Protein AF-A0A6N9P560-F1 (afdb_monomer_lite)

Radius of gyration: 24.71 Å; chains: 1; bounding box: 76×55×65 Å

pLDDT: mean 80.34, std 14.86, range [32.91, 97.75]

Structure (mmCIF, N/CA/C/O backbone):
data_AF-A0A6N9P560-F1
#
_entry.id   AF-A0A6N9P560-F1
#
loop_
_atom_site.group_PDB
_atom_site.id
_atom_site.type_symbol
_atom_site.label_atom_id
_atom_site.label_alt_id
_atom_site.label_comp_id
_atom_site.label_asym_id
_atom_site.label_entity_id
_atom_site.label_seq_id
_atom_site.pdbx_PDB_ins_code
_atom_site.Cartn_x
_atom_site.Cartn_y
_atom_site.Cartn_z
_atom_site.occupancy
_atom_site.B_iso_or_equiv
_atom_site.auth_seq_id
_atom_site.auth_comp_id
_atom_site.auth_asym_id
_atom_site.auth_atom_id
_atom_site.pdbx_PDB_model_num
ATOM 1 N N . MET A 1 1 ? -3.907 22.232 -26.472 1.00 32.91 1 MET A N 1
ATOM 2 C CA . MET A 1 1 ? -4.805 22.602 -25.357 1.00 32.91 1 MET A CA 1
ATOM 3 C C . MET A 1 1 ? -4.143 22.161 -24.064 1.00 32.91 1 MET A C 1
ATOM 5 O O . MET A 1 1 ? -3.981 20.968 -23.854 1.00 32.91 1 MET A O 1
ATOM 9 N N . SER A 1 2 ? -3.649 23.118 -23.277 1.00 35.44 2 SER A N 1
ATOM 10 C CA . SER A 1 2 ? -2.967 22.861 -22.006 1.00 35.44 2 SER A CA 1
ATOM 11 C C . SER A 1 2 ? -3.996 22.364 -20.992 1.00 35.44 2 SER A C 1
ATOM 13 O O . SER A 1 2 ? -4.797 23.151 -20.493 1.00 35.44 2 SER A O 1
ATOM 15 N N . SER A 1 3 ? -4.030 21.055 -20.729 1.00 38.38 3 SER A N 1
ATOM 16 C CA . SER A 1 3 ? -4.706 20.543 -19.542 1.00 38.38 3 SER A CA 1
ATOM 17 C C . SER A 1 3 ? -3.896 21.030 -18.348 1.00 38.38 3 SER A C 1
ATOM 19 O O . SER A 1 3 ? -2.828 20.493 -18.048 1.00 38.38 3 SER A O 1
ATOM 21 N N . THR A 1 4 ? -4.361 22.093 -17.703 1.00 42.31 4 THR A N 1
ATOM 22 C CA . THR A 1 4 ? -3.821 22.582 -16.440 1.00 42.31 4 THR A CA 1
ATOM 23 C C . THR A 1 4 ? -3.794 21.406 -15.468 1.00 42.31 4 THR A C 1
ATOM 25 O O . THR A 1 4 ? -4.832 20.987 -14.959 1.00 42.31 4 THR A O 1
ATOM 28 N N . ASN A 1 5 ? -2.606 20.831 -15.253 1.00 52.75 5 ASN A N 1
ATOM 29 C CA . ASN A 1 5 ? -2.358 19.797 -14.257 1.00 52.75 5 ASN A CA 1
ATOM 30 C C . ASN A 1 5 ? -2.676 20.404 -12.887 1.00 52.75 5 ASN A C 1
ATOM 32 O O . ASN A 1 5 ? -1.816 21.019 -12.257 1.00 52.75 5 ASN A O 1
ATOM 36 N N . LYS A 1 6 ? -3.939 20.301 -12.460 1.00 56.44 6 LYS A N 1
ATOM 37 C CA . LYS A 1 6 ? -4.409 20.775 -11.161 1.00 56.44 6 LYS A CA 1
ATOM 38 C C . LYS A 1 6 ? -3.745 19.897 -10.105 1.00 56.44 6 LYS A C 1
ATOM 40 O O . LYS A 1 6 ? -4.199 18.792 -9.827 1.00 56.44 6 LYS A O 1
ATOM 45 N N . ARG A 1 7 ? -2.597 20.364 -9.616 1.00 59.41 7 ARG A N 1
ATOM 46 C CA . ARG A 1 7 ? -1.838 19.716 -8.547 1.00 59.41 7 ARG A CA 1
ATOM 47 C C . ARG A 1 7 ? -2.630 19.787 -7.253 1.00 59.41 7 ARG A C 1
ATOM 49 O O . ARG A 1 7 ? -3.389 20.740 -7.042 1.00 59.41 7 ARG A O 1
ATOM 56 N N . ASN A 1 8 ? -2.439 18.784 -6.408 1.00 61.75 8 ASN A N 1
ATOM 57 C CA . ASN A 1 8 ? -3.050 18.780 -5.097 1.00 61.75 8 ASN A CA 1
ATOM 58 C C . ASN A 1 8 ? -2.507 19.965 -4.270 1.00 61.75 8 ASN A C 1
ATOM 60 O O . ASN A 1 8 ? -1.307 20.243 -4.300 1.00 61.75 8 ASN A O 1
ATOM 64 N N . LYS A 1 9 ? -3.395 20.704 -3.596 1.00 60.22 9 LYS A N 1
ATOM 65 C CA . LYS A 1 9 ? -3.039 21.907 -2.819 1.00 60.22 9 LYS A CA 1
ATOM 66 C C . LYS A 1 9 ? -3.087 21.673 -1.311 1.00 60.22 9 LYS A C 1
ATOM 68 O O . LYS A 1 9 ? -2.388 22.370 -0.588 1.00 60.22 9 LYS A O 1
ATOM 73 N N . VAL A 1 10 ? -3.902 20.725 -0.847 1.00 63.41 10 VAL A N 1
ATOM 74 C CA . VAL A 1 10 ? -4.122 20.428 0.576 1.00 63.41 10 VAL A CA 1
ATOM 75 C C . VAL A 1 10 ? -4.433 18.942 0.759 1.00 63.41 10 VAL A C 1
ATOM 77 O O . VAL A 1 10 ? -4.951 18.298 -0.147 1.00 63.41 10 VAL A O 1
ATOM 80 N N . LYS A 1 11 ? -4.142 18.394 1.939 1.00 66.88 11 LYS A N 1
ATOM 81 C CA . LYS A 1 11 ? -4.576 17.048 2.336 1.00 66.88 11 LYS A CA 1
ATOM 82 C C . LYS A 1 11 ? -5.636 17.189 3.416 1.00 66.88 11 LYS A C 1
ATOM 84 O O . LYS A 1 11 ? -5.398 17.875 4.403 1.00 66.88 11 LYS A O 1
ATOM 89 N N . PHE A 1 12 ? -6.781 16.555 3.222 1.00 75.25 12 PHE A N 1
ATOM 90 C CA . PHE A 1 12 ? -7.825 16.438 4.233 1.00 75.25 12 PHE A CA 1
ATOM 91 C C . PHE A 1 12 ? -8.599 15.146 3.993 1.00 75.25 12 PHE A C 1
ATOM 93 O O . PHE A 1 12 ? -8.624 14.661 2.861 1.00 75.25 12 PHE A O 1
ATOM 100 N N . ASN A 1 13 ? -9.225 14.646 5.059 1.00 80.19 13 ASN A N 1
ATOM 101 C CA . ASN A 1 13 ? -10.059 13.447 5.095 1.00 80.19 13 ASN A CA 1
ATOM 102 C C . ASN A 1 13 ? -9.338 12.160 4.650 1.00 80.19 13 ASN A C 1
ATOM 104 O O . ASN A 1 13 ? -9.100 11.940 3.465 1.00 80.19 13 ASN A O 1
ATOM 108 N N . ILE A 1 14 ? -8.982 11.303 5.609 1.00 89.56 14 ILE A N 1
ATOM 109 C CA . ILE A 1 14 ? -8.502 9.952 5.305 1.00 89.56 14 ILE A CA 1
ATOM 110 C C . ILE A 1 14 ? -9.686 9.076 4.885 1.00 89.56 14 ILE A C 1
ATOM 112 O O . ILE A 1 14 ? -10.739 9.096 5.514 1.00 89.56 14 ILE A O 1
ATOM 116 N N . CYS A 1 15 ? -9.521 8.300 3.818 1.00 89.75 15 CYS A N 1
ATOM 117 C CA . CYS A 1 15 ? -10.562 7.413 3.308 1.00 89.75 15 CYS A CA 1
ATOM 118 C C . CYS A 1 15 ? -9.967 6.147 2.676 1.00 89.75 15 CYS A C 1
ATOM 120 O O . CYS A 1 15 ? -8.754 6.038 2.483 1.00 89.75 15 CYS A O 1
ATOM 122 N N . ASN A 1 16 ? -10.839 5.187 2.344 1.00 90.88 16 ASN A N 1
ATOM 123 C CA . ASN A 1 16 ? -10.483 3.918 1.696 1.00 90.88 16 ASN A CA 1
ATOM 124 C C . ASN A 1 16 ? -9.321 3.187 2.383 1.00 90.88 16 ASN A C 1
ATOM 126 O O . ASN A 1 16 ? -8.404 2.688 1.728 1.00 90.88 16 ASN A O 1
ATOM 130 N N . VAL A 1 17 ? -9.360 3.122 3.714 1.00 95.69 17 VAL A N 1
ATOM 131 C CA . VAL A 1 17 ? -8.348 2.396 4.477 1.00 95.69 17 VAL A CA 1
ATOM 132 C C . VAL A 1 17 ? -8.558 0.894 4.307 1.00 95.69 17 VAL A C 1
ATOM 134 O O . VAL A 1 17 ? -9.673 0.391 4.439 1.00 95.69 17 VAL A O 1
ATOM 137 N N . HIS A 1 18 ? -7.483 0.186 3.980 1.00 97.25 18 HIS A N 1
ATOM 138 C CA . HIS A 1 18 ? -7.446 -1.265 3.833 1.00 97.25 18 HIS A CA 1
ATOM 139 C C . HIS A 1 18 ? -6.194 -1.817 4.514 1.00 97.25 18 HIS A C 1
ATOM 141 O O . HIS A 1 18 ? -5.177 -1.128 4.614 1.00 97.25 18 HIS A O 1
ATOM 147 N N . TYR A 1 19 ? -6.250 -3.074 4.933 1.00 97.75 19 TYR A N 1
ATOM 148 C CA . TYR A 1 19 ? -5.084 -3.825 5.382 1.00 97.75 19 TYR A CA 1
ATOM 149 C C . TYR A 1 19 ? -4.898 -5.066 4.512 1.00 97.75 19 TYR A C 1
ATOM 151 O O . TYR A 1 19 ? -5.867 -5.639 4.027 1.00 97.75 19 TYR A O 1
ATOM 159 N N . ALA A 1 20 ? -3.659 -5.491 4.307 1.00 97.62 20 ALA A N 1
ATOM 160 C CA . ALA A 1 20 ? -3.342 -6.733 3.612 1.00 97.62 20 ALA A CA 1
ATOM 161 C C . ALA A 1 20 ? -2.383 -7.556 4.481 1.00 97.62 20 ALA A C 1
ATOM 163 O O . ALA A 1 20 ? -1.243 -7.119 4.659 1.00 97.62 20 ALA A O 1
ATOM 164 N N . PRO A 1 21 ? -2.809 -8.704 5.044 1.00 97.31 21 PRO A N 1
ATOM 165 C CA . PRO A 1 21 ? -1.934 -9.577 5.822 1.00 97.31 21 PRO A CA 1
ATOM 166 C C . PRO A 1 21 ? -0.635 -9.896 5.077 1.00 97.31 21 PRO A C 1
ATOM 168 O O . PRO A 1 21 ? -0.655 -10.200 3.884 1.00 97.31 21 PRO A O 1
ATOM 171 N N . LEU A 1 22 ? 0.487 -9.801 5.784 1.00 95.69 22 LEU A N 1
ATOM 172 C CA . LEU A 1 22 ? 1.826 -10.050 5.266 1.00 95.69 22 LEU A CA 1
ATOM 173 C C . LEU A 1 22 ? 2.338 -11.385 5.804 1.00 95.69 22 LEU A C 1
ATOM 175 O O . LEU A 1 22 ? 2.372 -11.612 7.012 1.00 95.69 22 LEU A O 1
ATOM 179 N N . SER A 1 23 ? 2.805 -12.238 4.902 1.00 92.31 23 SER A N 1
ATOM 180 C CA . SER A 1 23 ? 3.545 -13.457 5.222 1.00 92.31 23 SER A CA 1
ATOM 181 C C . SER A 1 23 ? 4.952 -13.376 4.642 1.00 92.31 23 SER A C 1
ATOM 183 O O . SER A 1 23 ? 5.159 -12.816 3.564 1.00 92.31 23 SER A O 1
ATOM 185 N N . GLN A 1 24 ? 5.921 -13.929 5.362 1.00 88.50 24 GLN A N 1
ATOM 186 C CA . GLN A 1 24 ? 7.302 -14.049 4.911 1.00 88.50 24 GLN A CA 1
ATOM 187 C C . GLN A 1 24 ? 7.675 -15.529 4.928 1.00 88.50 24 GLN A C 1
ATOM 189 O O . GLN A 1 24 ? 7.440 -16.199 5.933 1.00 88.50 24 GLN A O 1
ATOM 194 N N . ASP A 1 25 ? 8.203 -16.042 3.820 1.00 85.75 25 ASP A N 1
ATOM 195 C CA . ASP A 1 25 ? 8.707 -17.414 3.767 1.00 85.75 25 ASP A CA 1
ATOM 196 C C . ASP A 1 25 ? 10.127 -17.529 4.350 1.00 85.75 25 ASP A C 1
ATOM 198 O O . ASP A 1 25 ? 10.759 -16.538 4.730 1.00 85.75 25 ASP A O 1
ATOM 202 N N . ASN A 1 26 ? 10.631 -18.763 4.430 1.00 83.38 26 ASN A N 1
ATOM 203 C CA . ASN A 1 26 ? 11.961 -19.054 4.974 1.00 83.38 26 ASN A CA 1
ATOM 204 C C . ASN A 1 26 ? 13.103 -18.469 4.124 1.00 83.38 26 ASN A C 1
ATOM 206 O O . ASN A 1 26 ? 14.200 -18.276 4.644 1.00 83.38 26 ASN A O 1
ATOM 210 N N . ASP A 1 27 ? 12.842 -18.162 2.851 1.00 79.19 27 ASP A N 1
ATOM 211 C CA . ASP A 1 27 ? 13.801 -17.559 1.920 1.00 79.19 27 ASP A CA 1
ATOM 212 C C . ASP A 1 27 ? 13.758 -16.019 1.963 1.00 79.19 27 ASP A C 1
ATOM 214 O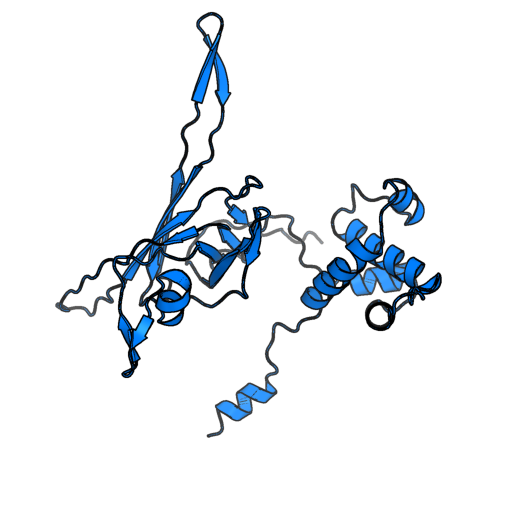 O . ASP A 1 27 ? 14.495 -15.331 1.253 1.00 79.19 27 ASP A O 1
ATOM 218 N N . GLY A 1 28 ? 12.909 -15.451 2.824 1.00 78.38 28 GLY A N 1
ATOM 219 C CA . GLY A 1 28 ? 12.793 -14.018 3.045 1.00 78.38 28 GLY A CA 1
ATOM 220 C C . GLY A 1 28 ? 11.920 -13.287 2.025 1.00 78.38 28 GLY A C 1
ATOM 221 O O . GLY A 1 28 ? 11.905 -12.051 2.036 1.00 78.38 28 GLY A O 1
ATOM 222 N N . LYS A 1 29 ? 11.173 -14.003 1.178 1.00 85.12 29 LYS A N 1
ATOM 223 C CA . LYS A 1 29 ? 10.220 -13.429 0.224 1.00 85.12 29 LYS A CA 1
ATOM 224 C C . LYS A 1 29 ? 8.923 -13.053 0.937 1.00 85.12 29 LYS A C 1
ATOM 226 O O . LYS A 1 29 ? 8.332 -13.836 1.678 1.00 85.12 29 LYS A O 1
ATOM 231 N N . TYR A 1 30 ? 8.458 -11.838 0.668 1.00 88.44 30 TYR A N 1
ATOM 232 C CA . TYR A 1 30 ? 7.202 -11.318 1.194 1.00 88.44 30 TYR A CA 1
ATOM 233 C C . TYR A 1 30 ? 6.037 -11.617 0.251 1.00 88.44 30 TYR A C 1
ATOM 235 O O . TYR A 1 30 ? 6.138 -11.397 -0.956 1.00 88.44 30 TYR A O 1
ATOM 243 N N . THR A 1 31 ? 4.919 -12.069 0.816 1.00 90.88 31 THR A N 1
ATOM 244 C CA . THR A 1 31 ? 3.642 -12.244 0.117 1.00 90.88 31 THR A CA 1
ATOM 245 C C . THR A 1 31 ? 2.550 -11.521 0.895 1.00 90.88 31 THR A C 1
ATOM 247 O O . THR A 1 31 ? 2.438 -11.691 2.109 1.00 90.88 31 THR A O 1
ATOM 250 N N . TRP A 1 32 ? 1.745 -10.718 0.200 1.00 92.94 32 TRP A N 1
ATOM 251 C CA . TRP A 1 32 ? 0.583 -10.049 0.782 1.00 92.94 32 TRP A CA 1
ATOM 252 C C . TRP A 1 32 ? -0.695 -10.735 0.321 1.00 92.94 32 TRP A C 1
ATOM 254 O O . TRP A 1 32 ? -0.849 -11.044 -0.860 1.00 92.94 32 TRP A O 1
ATOM 264 N N . ALA A 1 33 ? -1.618 -10.948 1.252 1.00 93.38 33 ALA A N 1
ATOM 265 C CA . ALA A 1 33 ? -2.964 -11.390 0.923 1.00 93.38 33 ALA A CA 1
ATOM 266 C C . ALA A 1 33 ? -3.771 -10.262 0.253 1.00 93.38 33 ALA A C 1
ATOM 268 O O . ALA A 1 33 ? -3.353 -9.102 0.204 1.00 93.38 33 ALA A O 1
ATOM 269 N N . THR A 1 34 ? -4.951 -10.598 -0.269 1.00 92.31 34 THR A N 1
ATOM 270 C CA . THR A 1 34 ? -5.865 -9.611 -0.854 1.00 92.31 34 THR A CA 1
ATOM 271 C C . THR A 1 34 ? -6.214 -8.525 0.175 1.00 92.31 34 THR A C 1
ATOM 273 O O . THR A 1 34 ? -6.582 -8.871 1.298 1.00 92.31 34 THR A O 1
ATOM 276 N N . PRO A 1 35 ? -6.133 -7.227 -0.181 1.00 95.12 35 PRO A N 1
ATOM 277 C CA . PRO A 1 35 ? -6.515 -6.151 0.725 1.00 95.12 35 PRO A CA 1
ATOM 278 C C . PRO A 1 35 ? -7.961 -6.280 1.220 1.00 95.12 35 PRO A C 1
ATOM 280 O O . PRO A 1 35 ? -8.893 -6.424 0.429 1.00 95.12 35 PRO A O 1
ATOM 283 N N . VAL A 1 36 ? -8.140 -6.170 2.533 1.00 96.88 36 VAL A N 1
ATOM 284 C CA . VAL A 1 36 ? -9.422 -6.196 3.239 1.00 96.88 36 VAL A CA 1
ATOM 285 C C . VAL A 1 36 ? -9.737 -4.789 3.738 1.00 96.88 36 VAL A C 1
ATOM 287 O O . VAL A 1 36 ? -8.866 -4.081 4.244 1.00 96.88 36 VAL A O 1
ATOM 290 N N . ALA A 1 37 ? -10.985 -4.353 3.572 1.00 95.44 37 ALA A N 1
ATOM 291 C CA . ALA A 1 37 ? -11.413 -3.021 3.988 1.00 95.44 37 ALA A CA 1
ATOM 292 C C . ALA A 1 37 ? -11.364 -2.860 5.516 1.00 95.44 37 ALA A C 1
ATOM 294 O O . ALA A 1 37 ? -11.844 -3.717 6.257 1.00 95.44 37 ALA A O 1
ATOM 295 N N . LEU A 1 38 ? -10.845 -1.718 5.972 1.00 94.75 38 LEU A N 1
ATOM 296 C CA . LEU A 1 38 ? -10.849 -1.283 7.367 1.00 94.75 38 LEU A CA 1
ATOM 297 C C . LEU A 1 38 ? -11.734 -0.025 7.489 1.00 94.75 38 LEU A C 1
ATOM 299 O O . LEU A 1 38 ? -11.231 1.101 7.434 1.00 94.75 38 LEU A O 1
ATOM 303 N N . PRO A 1 39 ? -13.070 -0.186 7.553 1.00 93.44 39 PRO A N 1
ATOM 304 C CA . PRO A 1 39 ? -13.997 0.939 7.544 1.00 93.44 39 PRO A CA 1
ATOM 305 C C . PRO A 1 39 ? -13.917 1.777 8.825 1.00 93.44 39 PRO A C 1
ATOM 307 O O . PRO A 1 39 ? -13.525 1.302 9.885 1.00 93.44 39 PRO A O 1
ATOM 310 N N . GLY A 1 40 ? -14.369 3.029 8.727 1.00 90.88 40 GLY A N 1
ATOM 311 C CA . GLY A 1 40 ? -14.522 3.907 9.886 1.00 90.88 40 GLY A CA 1
ATOM 312 C C . GLY A 1 40 ? -13.253 4.637 10.318 1.00 90.88 40 GLY A C 1
ATOM 313 O O . GLY A 1 40 ? -13.209 5.094 11.452 1.00 90.88 40 GLY A O 1
ATOM 314 N N . ALA A 1 41 ? -12.241 4.761 9.456 1.00 92.38 41 ALA A N 1
ATOM 315 C CA . ALA A 1 41 ? -11.061 5.576 9.740 1.00 92.38 41 ALA A CA 1
ATOM 316 C C . ALA A 1 41 ? -11.439 7.039 10.033 1.00 92.38 41 ALA A C 1
ATOM 318 O O . ALA A 1 41 ? -12.167 7.666 9.263 1.00 92.38 41 ALA A O 1
ATOM 319 N N . VAL A 1 42 ? -10.928 7.560 11.146 1.00 91.31 42 VAL A N 1
ATOM 320 C CA . VAL A 1 42 ? -11.177 8.920 11.640 1.00 91.31 42 VAL A CA 1
ATOM 321 C C . VAL A 1 42 ? -9.937 9.781 11.451 1.00 91.31 42 VAL A C 1
ATOM 323 O O . VAL A 1 42 ? -10.015 10.882 10.903 1.00 91.31 42 VAL A O 1
ATOM 326 N N . SER A 1 43 ? -8.776 9.264 11.849 1.00 91.31 43 SER A N 1
ATOM 327 C CA . SER A 1 43 ? -7.503 9.960 11.712 1.00 91.31 43 SER A CA 1
ATOM 328 C C . SER A 1 43 ? -6.344 8.969 11.564 1.00 91.31 43 SER A C 1
ATOM 330 O O . SER A 1 43 ? -6.465 7.783 11.871 1.00 91.31 43 SER A O 1
ATOM 332 N N . LEU A 1 44 ? -5.225 9.455 11.027 1.00 93.31 44 LEU A N 1
ATOM 333 C CA . LEU A 1 44 ? -3.966 8.720 10.941 1.00 93.31 44 LEU A CA 1
ATOM 334 C C . LEU A 1 44 ? -2.822 9.696 11.208 1.00 93.31 44 LEU A C 1
ATOM 336 O O . LEU A 1 44 ? -2.618 10.631 10.426 1.00 93.31 44 LEU A O 1
ATOM 340 N N . SER A 1 45 ? -2.070 9.447 12.275 1.00 93.06 45 SER A N 1
ATOM 341 C CA . SER A 1 45 ? -0.826 10.146 12.592 1.00 93.06 45 SER A CA 1
ATOM 342 C C . SER A 1 45 ? 0.347 9.189 12.422 1.00 93.06 45 SER A C 1
ATOM 344 O O . SER A 1 45 ? 0.257 8.033 12.819 1.00 93.06 45 SER A O 1
ATOM 346 N N . LEU A 1 46 ? 1.427 9.643 11.787 1.00 92.88 46 LEU A N 1
ATOM 347 C CA . LEU A 1 46 ? 2.618 8.834 11.527 1.00 92.88 46 LEU A CA 1
ATOM 348 C C . LEU A 1 46 ? 3.865 9.698 11.682 1.00 92.88 46 LEU A C 1
ATOM 350 O O . LEU A 1 46 ? 4.125 10.570 10.847 1.00 92.88 46 LEU A O 1
ATOM 354 N N . ASP A 1 47 ? 4.658 9.386 12.693 1.00 93.25 47 ASP A N 1
ATOM 355 C CA . ASP A 1 47 ? 5.903 10.057 13.026 1.00 93.25 47 ASP A CA 1
ATOM 356 C C . ASP A 1 47 ? 7.091 9.263 12.464 1.00 93.25 47 ASP A C 1
ATOM 358 O O . ASP A 1 47 ? 7.222 8.065 12.746 1.00 93.25 47 ASP A O 1
ATOM 362 N N . PRO A 1 48 ? 7.948 9.882 11.629 1.00 90.19 48 PRO A N 1
ATOM 363 C CA . PRO A 1 48 ? 9.111 9.208 11.066 1.00 90.19 48 PRO A CA 1
ATOM 364 C C . PRO A 1 48 ? 10.064 8.766 12.175 1.00 90.19 48 PRO A C 1
ATOM 366 O O . PRO A 1 48 ? 10.263 9.475 13.156 1.00 90.19 48 PRO A O 1
ATOM 369 N N . GLN A 1 49 ? 10.661 7.596 11.990 1.00 90.50 49 GLN A N 1
ATOM 370 C CA . GLN A 1 49 ? 11.623 7.011 12.911 1.00 90.50 49 GLN A CA 1
ATOM 371 C C . GLN A 1 49 ? 12.978 6.856 12.231 1.00 90.50 49 GLN A C 1
ATOM 373 O O . GLN A 1 49 ? 13.063 6.463 11.064 1.00 90.50 49 GLN A O 1
ATOM 378 N N . GLY A 1 50 ? 14.031 7.086 13.009 1.00 81.38 50 GLY A N 1
ATOM 379 C CA . GLY A 1 50 ? 15.416 6.994 12.571 1.00 81.38 50 GLY A CA 1
ATOM 380 C C . GLY A 1 50 ? 16.077 8.366 12.543 1.00 81.38 50 GLY A C 1
ATOM 381 O O . GLY A 1 50 ? 15.611 9.289 11.879 1.00 81.38 50 GLY A O 1
ATOM 382 N N . GLU A 1 51 ? 17.160 8.481 13.301 1.00 78.38 51 GLU A N 1
ATOM 383 C CA . GLU A 1 51 ? 17.968 9.691 13.386 1.00 78.38 51 GLU A CA 1
ATOM 384 C C . GLU A 1 51 ? 19.192 9.548 12.474 1.00 78.38 51 GLU A C 1
ATOM 386 O O . GLU A 1 51 ? 19.756 8.450 12.385 1.00 78.38 51 GLU A O 1
ATOM 391 N N . PRO A 1 52 ? 19.620 10.615 11.779 1.00 79.00 52 PRO A N 1
ATOM 392 C CA . PRO A 1 52 ? 20.857 10.583 11.018 1.00 79.00 52 PRO A CA 1
ATOM 393 C C . PRO A 1 52 ? 22.061 10.380 11.947 1.00 79.00 52 PRO A C 1
ATOM 395 O O . PRO A 1 52 ? 22.196 11.064 12.960 1.00 79.00 52 PRO A O 1
ATOM 398 N N . GLU A 1 53 ? 22.955 9.461 11.589 1.00 82.56 53 GLU A N 1
ATOM 399 C CA . GLU A 1 53 ? 24.212 9.248 12.310 1.00 82.56 53 GLU A CA 1
ATOM 400 C C . GLU A 1 53 ? 25.360 9.966 11.600 1.00 82.56 53 GLU A C 1
ATOM 402 O O . GLU A 1 53 ? 25.618 9.752 10.414 1.00 82.56 53 GLU A O 1
ATOM 407 N N . SER A 1 54 ? 26.075 10.811 12.333 1.00 88.38 54 SER A N 1
ATOM 408 C CA . SER A 1 54 ? 27.212 11.566 11.809 1.00 88.38 54 SER A CA 1
ATOM 409 C C . SER A 1 54 ? 28.513 10.783 11.967 1.00 88.38 54 SER A C 1
ATOM 411 O O . SER A 1 54 ? 28.903 10.401 13.071 1.00 88.38 54 SER A O 1
ATOM 413 N N . PHE A 1 55 ? 29.229 10.590 10.864 1.00 85.19 55 PHE A N 1
ATOM 414 C CA . PHE A 1 55 ? 30.598 10.096 10.853 1.00 85.19 55 PHE A CA 1
ATOM 415 C C . PHE A 1 55 ? 31.568 11.279 10.843 1.00 85.19 55 PHE A C 1
ATOM 417 O O . PHE A 1 55 ? 31.527 12.126 9.948 1.00 85.19 55 PHE A O 1
ATOM 424 N N . TYR A 1 56 ? 32.455 11.324 11.835 1.00 89.94 56 TYR A N 1
ATOM 425 C CA . TYR A 1 56 ? 33.435 12.393 11.997 1.00 89.94 56 TYR A CA 1
ATOM 426 C C . TYR A 1 56 ? 34.820 11.934 11.535 1.00 89.94 56 TYR A C 1
ATOM 428 O O . TYR A 1 56 ? 35.303 10.883 11.957 1.00 89.94 56 TYR A O 1
ATOM 436 N N . ALA A 1 57 ? 35.475 12.752 10.714 1.00 82.31 57 ALA A N 1
ATOM 437 C CA . ALA A 1 57 ? 36.866 12.576 10.305 1.00 82.31 57 ALA A CA 1
ATOM 438 C C . ALA A 1 57 ? 37.573 13.936 10.323 1.00 82.31 57 ALA A C 1
ATOM 440 O O . ALA A 1 57 ? 36.949 14.967 10.085 1.00 82.31 57 ALA A O 1
ATOM 441 N N . ASP A 1 58 ? 38.860 13.949 10.673 1.00 88.38 58 ASP A N 1
ATOM 442 C CA . ASP A 1 58 ? 39.680 15.168 10.788 1.00 88.38 58 ASP A CA 1
ATOM 443 C C . ASP A 1 58 ? 39.064 16.282 11.664 1.00 88.38 58 ASP A C 1
ATOM 445 O O . ASP A 1 58 ? 39.292 17.471 11.455 1.00 88.38 58 ASP A O 1
ATOM 449 N N . GLY A 1 59 ? 38.276 15.900 12.678 1.00 85.44 59 GLY A N 1
ATOM 450 C CA . GLY A 1 59 ? 37.642 16.836 13.613 1.00 85.44 59 GLY A CA 1
ATOM 451 C C . GLY A 1 59 ? 36.409 17.567 13.068 1.00 85.44 59 GLY A C 1
ATOM 452 O O . GLY A 1 59 ? 35.904 18.459 13.749 1.00 85.44 59 GLY A O 1
ATOM 453 N N . ILE A 1 60 ? 35.906 17.190 11.887 1.00 75.62 60 ILE A N 1
ATOM 454 C CA . ILE A 1 60 ? 34.662 17.712 11.303 1.00 75.62 60 ILE A CA 1
ATOM 455 C C . ILE A 1 60 ? 33.665 16.585 11.015 1.00 75.62 60 ILE A C 1
ATOM 457 O O . ILE A 1 60 ? 34.042 15.421 10.869 1.00 75.62 60 ILE A O 1
ATOM 461 N N . GLU A 1 61 ? 32.379 16.928 10.934 1.00 84.62 61 GLU A N 1
ATOM 462 C CA . GLU A 1 61 ? 31.357 16.023 10.404 1.00 84.62 61 GLU A CA 1
ATOM 463 C C . GLU A 1 61 ? 31.652 15.775 8.920 1.00 84.62 61 GLU A C 1
ATOM 465 O O . GLU A 1 61 ? 31.561 16.679 8.090 1.00 84.62 61 GLU A O 1
ATOM 470 N N . TYR A 1 62 ? 32.078 14.555 8.602 1.00 81.19 62 TYR A N 1
ATOM 471 C CA . TYR A 1 62 ? 32.560 14.184 7.275 1.00 81.19 62 TYR A CA 1
ATOM 472 C C . TYR A 1 62 ? 31.448 13.578 6.414 1.00 81.19 62 TYR A C 1
ATOM 474 O O . TYR A 1 62 ? 31.418 13.779 5.200 1.00 81.19 62 TYR A O 1
ATOM 482 N N . TYR A 1 63 ? 30.522 12.837 7.029 1.00 74.44 63 TYR A N 1
ATOM 483 C CA . TYR A 1 63 ? 29.416 12.189 6.329 1.00 74.44 63 TYR A CA 1
ATOM 484 C C . TYR A 1 63 ? 28.216 11.971 7.254 1.00 74.44 63 TYR A C 1
ATOM 486 O O . TYR A 1 63 ? 28.395 11.642 8.422 1.00 74.44 63 TYR A O 1
ATOM 494 N N . VAL A 1 64 ? 26.9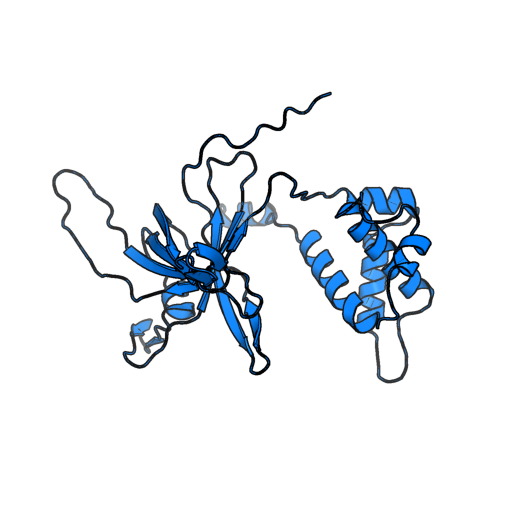99 12.103 6.723 1.00 75.50 64 VAL A N 1
ATOM 495 C CA . VAL A 1 64 ? 25.753 11.832 7.455 1.00 75.50 64 VAL A CA 1
ATOM 496 C C . VAL A 1 64 ? 25.105 10.574 6.890 1.00 75.50 64 VAL A C 1
ATOM 498 O O . VAL A 1 64 ? 24.702 10.528 5.726 1.00 75.50 64 VAL A O 1
ATOM 501 N N . ILE A 1 65 ? 24.992 9.552 7.730 1.00 77.00 65 ILE A N 1
ATOM 502 C CA . ILE A 1 65 ? 24.296 8.307 7.436 1.00 77.00 65 ILE A CA 1
ATOM 503 C C . ILE A 1 65 ? 22.820 8.524 7.759 1.00 77.00 65 ILE A C 1
ATOM 505 O O . ILE A 1 65 ? 22.410 8.527 8.916 1.00 77.00 65 ILE A O 1
ATOM 509 N N . ASN A 1 66 ? 22.002 8.706 6.724 1.00 74.06 66 ASN A N 1
ATOM 510 C CA . ASN A 1 66 ? 20.554 8.756 6.899 1.00 74.06 66 ASN A CA 1
ATOM 511 C C . ASN A 1 66 ? 20.025 7.362 7.247 1.00 74.06 66 ASN A C 1
ATOM 513 O O . ASN A 1 66 ? 20.092 6.444 6.428 1.00 74.06 66 ASN A O 1
ATOM 517 N N . ASN A 1 67 ? 19.462 7.223 8.443 1.00 78.31 67 ASN A N 1
ATOM 518 C CA . ASN A 1 67 ? 18.861 5.986 8.911 1.00 78.31 67 ASN A CA 1
ATOM 519 C C . ASN A 1 67 ? 17.332 6.113 8.876 1.00 78.31 67 ASN A C 1
ATOM 521 O O . ASN A 1 67 ? 16.760 6.875 9.645 1.00 78.31 67 ASN A O 1
ATOM 525 N N . ASN A 1 68 ? 16.659 5.391 7.978 1.00 82.12 68 ASN A N 1
ATOM 526 C CA . ASN A 1 68 ? 15.196 5.374 7.906 1.00 82.12 68 ASN A CA 1
ATOM 527 C C . ASN A 1 68 ? 14.661 4.098 8.564 1.00 82.12 68 ASN A C 1
ATOM 529 O O . ASN A 1 68 ? 14.639 3.034 7.946 1.00 82.12 68 ASN A O 1
ATOM 533 N N . GLN A 1 69 ? 14.206 4.221 9.809 1.00 87.75 69 GLN A N 1
ATOM 534 C CA . GLN A 1 69 ? 13.622 3.131 10.598 1.00 87.75 69 GLN A CA 1
ATOM 535 C C . GLN A 1 69 ? 12.094 3.048 10.459 1.00 87.75 69 GLN A C 1
ATOM 537 O O . GLN A 1 69 ? 11.443 2.233 11.113 1.00 87.75 69 GLN A O 1
ATOM 542 N N . GLY A 1 70 ? 11.518 3.838 9.554 1.00 91.88 70 GLY A N 1
ATOM 543 C CA . GLY A 1 70 ? 10.117 3.785 9.178 1.00 91.88 70 GLY A CA 1
ATOM 544 C C . GLY A 1 70 ? 9.253 4.792 9.924 1.00 91.88 70 GLY A C 1
ATOM 545 O O . GLY A 1 70 ? 9.595 5.970 9.960 1.00 91.88 70 GLY A O 1
ATOM 546 N N . TYR A 1 71 ? 8.098 4.361 10.432 1.00 95.25 71 TYR A N 1
ATOM 547 C CA . TYR A 1 71 ? 7.126 5.243 11.087 1.00 95.25 71 TYR A CA 1
ATOM 548 C C . TYR A 1 71 ? 6.487 4.567 12.296 1.00 95.25 71 TYR A C 1
ATOM 550 O O . TYR A 1 71 ? 6.171 3.378 12.225 1.00 95.25 71 TYR A O 1
ATOM 558 N N . ASP A 1 72 ? 6.226 5.345 13.340 1.00 95.38 72 ASP A N 1
ATOM 559 C CA . ASP A 1 72 ? 5.375 4.971 14.472 1.00 95.38 72 ASP A CA 1
ATOM 560 C C . ASP A 1 72 ? 4.218 5.959 14.541 1.00 95.38 72 ASP A C 1
ATOM 562 O O . ASP A 1 72 ? 4.388 7.136 14.239 1.00 95.38 72 ASP A O 1
ATOM 566 N N . GLY A 1 73 ? 3.034 5.501 14.909 1.00 94.12 73 GLY A N 1
ATOM 567 C CA . GLY A 1 73 ? 1.918 6.407 15.114 1.00 94.12 73 GLY A CA 1
ATOM 568 C C . GLY A 1 73 ? 0.619 5.672 15.351 1.00 94.12 73 GLY A C 1
ATOM 569 O O . GLY A 1 73 ? 0.620 4.477 15.637 1.00 94.12 73 GLY A O 1
ATOM 570 N N . ASP A 1 74 ? -0.483 6.393 15.209 1.00 94.62 74 ASP A N 1
ATOM 571 C CA . ASP A 1 74 ? -1.801 5.937 15.616 1.00 94.62 74 ASP A CA 1
ATOM 572 C C . ASP A 1 74 ? -2.802 6.074 14.471 1.00 94.62 74 ASP A C 1
ATOM 574 O O . ASP A 1 74 ? -2.890 7.104 13.793 1.00 94.62 74 ASP A O 1
ATOM 578 N N . LEU A 1 75 ? -3.560 5.002 14.262 1.00 94.19 75 LEU A N 1
ATOM 579 C CA . LEU A 1 75 ? -4.723 4.959 13.395 1.00 94.19 75 LEU A CA 1
ATOM 580 C C . LEU A 1 75 ? -5.974 4.912 14.270 1.00 94.19 75 LEU A C 1
ATOM 582 O O . LEU A 1 75 ? -6.200 3.941 14.991 1.00 94.19 75 LEU A O 1
ATOM 586 N N . GLU A 1 76 ? -6.802 5.945 14.176 1.00 93.06 76 GLU A N 1
ATOM 587 C CA . GLU A 1 76 ? -8.085 5.994 14.870 1.00 93.06 76 GLU A CA 1
ATOM 588 C C . GLU A 1 76 ? -9.189 5.484 13.951 1.00 93.06 76 GLU A C 1
ATOM 590 O O . GLU A 1 76 ? -9.347 5.950 12.816 1.00 93.06 76 GLU A O 1
ATOM 595 N N . VAL A 1 77 ? -9.981 4.542 14.455 1.00 92.38 77 VAL A N 1
ATOM 596 C CA . VAL A 1 77 ? -11.143 3.986 13.760 1.00 92.38 77 VAL A CA 1
ATOM 597 C C . VAL A 1 77 ? -12.369 4.041 14.662 1.00 92.38 77 VAL A C 1
ATOM 599 O O . VAL A 1 77 ? -12.269 3.929 15.878 1.00 92.38 77 VAL A O 1
ATOM 602 N N . ALA A 1 78 ? -13.556 4.191 14.084 1.00 91.25 78 ALA A N 1
ATOM 603 C CA . ALA A 1 78 ? -14.805 4.168 14.843 1.00 91.25 78 ALA A CA 1
ATOM 604 C C . ALA A 1 78 ? -15.008 2.831 15.577 1.00 91.25 78 ALA A C 1
ATOM 606 O O . ALA A 1 78 ? -15.523 2.807 16.689 1.00 91.25 78 ALA A O 1
ATOM 607 N N . MET A 1 79 ? -14.619 1.727 14.937 1.00 90.19 79 MET A N 1
ATOM 608 C CA . MET A 1 79 ? -14.638 0.384 15.506 1.00 90.19 79 MET A CA 1
ATOM 609 C C . MET A 1 79 ? -13.701 -0.512 14.695 1.00 90.19 79 MET A C 1
ATOM 611 O O . MET A 1 79 ? -13.773 -0.528 13.465 1.00 90.19 79 MET A O 1
ATOM 615 N N . ILE A 1 80 ? -12.838 -1.262 15.369 1.00 91.94 80 ILE A N 1
ATOM 616 C CA . ILE A 1 80 ? -11.928 -2.237 14.775 1.00 91.94 80 ILE A CA 1
ATOM 617 C C . ILE A 1 80 ? -12.756 -3.456 14.353 1.00 91.94 80 ILE A C 1
ATOM 619 O O . ILE A 1 80 ? -13.349 -4.121 15.210 1.00 91.94 80 ILE A O 1
ATOM 623 N N . PRO A 1 81 ? -12.795 -3.791 13.051 1.00 93.44 81 PRO A N 1
ATOM 624 C CA . PRO A 1 81 ? -13.534 -4.945 12.568 1.00 93.44 81 PRO A CA 1
ATOM 625 C C . PRO A 1 81 ? -13.011 -6.256 13.153 1.00 93.44 81 PRO A C 1
ATOM 627 O O . PRO A 1 81 ? -11.806 -6.459 13.303 1.00 93.44 81 PRO A O 1
ATOM 630 N N . GLU A 1 82 ? -13.925 -7.198 13.368 1.00 92.88 82 GLU A N 1
ATOM 631 C CA . GLU A 1 82 ? -13.614 -8.570 13.782 1.00 92.88 82 GLU A CA 1
ATOM 632 C C . GLU A 1 82 ? -12.627 -9.270 12.832 1.00 92.88 82 GLU A C 1
ATOM 634 O O . GLU A 1 82 ? -11.791 -10.050 13.282 1.00 92.88 82 GLU A O 1
ATOM 639 N N . SER A 1 83 ? -12.664 -8.954 11.531 1.00 94.19 83 SER A N 1
ATOM 640 C CA . SER A 1 83 ? -11.690 -9.481 10.569 1.00 94.19 83 SER A CA 1
ATOM 641 C C . SER A 1 83 ? -10.265 -9.036 10.904 1.00 94.19 83 SER A C 1
ATOM 643 O O . SER A 1 83 ? -9.364 -9.860 10.928 1.00 94.19 83 SER A O 1
ATOM 645 N N . PHE A 1 84 ? -10.058 -7.766 11.267 1.00 94.75 84 PHE A N 1
ATOM 646 C CA . PHE A 1 84 ? -8.737 -7.271 11.660 1.00 94.75 84 PHE A CA 1
ATOM 647 C C . PHE A 1 84 ? -8.269 -7.906 12.975 1.00 94.75 84 PHE A C 1
ATOM 649 O O . PHE A 1 84 ? -7.102 -8.278 13.111 1.00 94.75 84 PHE A O 1
ATOM 656 N N . ARG A 1 85 ? -9.189 -8.080 13.933 1.00 93.25 85 ARG A N 1
ATOM 657 C CA . ARG A 1 85 ? -8.912 -8.754 15.209 1.00 93.25 85 ARG A CA 1
ATOM 658 C C . ARG A 1 85 ? -8.429 -10.192 15.012 1.00 93.25 85 ARG A C 1
ATOM 660 O O . ARG A 1 85 ? -7.471 -10.612 15.652 1.00 93.25 85 ARG A O 1
ATOM 667 N N . ARG A 1 86 ? -9.032 -10.926 14.077 1.00 92.38 86 ARG A N 1
ATOM 668 C CA . ARG A 1 86 ? -8.610 -12.294 13.741 1.00 92.38 86 ARG A CA 1
ATOM 669 C C . ARG A 1 86 ? -7.335 -12.334 12.908 1.00 92.38 86 ARG A C 1
ATOM 671 O O . ARG A 1 86 ? -6.400 -13.033 13.274 1.00 92.38 86 ARG A O 1
ATOM 678 N N . ASP A 1 87 ? -7.292 -11.580 11.814 1.00 93.44 87 ASP A N 1
ATOM 679 C CA . ASP A 1 87 ? -6.218 -11.677 10.823 1.00 93.44 87 ASP A CA 1
ATOM 680 C C . ASP A 1 87 ? -4.894 -11.107 11.348 1.00 93.44 87 ASP A C 1
ATOM 682 O O . ASP A 1 87 ? -3.823 -11.616 11.022 1.00 93.44 87 ASP A O 1
ATOM 686 N N . ILE A 1 88 ? -4.967 -10.019 12.125 1.00 94.94 88 ILE A N 1
ATOM 687 C CA . ILE A 1 88 ? -3.801 -9.240 12.556 1.00 94.94 88 ILE A CA 1
ATOM 688 C C . ILE A 1 88 ? -3.585 -9.338 14.061 1.00 94.94 88 ILE A C 1
ATOM 690 O O . ILE A 1 88 ? -2.461 -9.580 14.490 1.00 94.94 88 ILE A O 1
ATOM 694 N N . LEU A 1 89 ? -4.623 -9.174 14.886 1.00 92.62 89 LEU A N 1
ATOM 695 C CA . LEU A 1 89 ? -4.450 -9.296 16.343 1.00 92.62 89 LEU A CA 1
ATOM 696 C C . LEU A 1 89 ? -4.400 -10.757 16.822 1.00 92.62 89 LEU A C 1
ATOM 698 O O . LEU A 1 89 ? -4.071 -10.994 17.983 1.00 92.62 89 LEU A O 1
ATOM 702 N N . MET A 1 90 ? -4.651 -11.722 15.926 1.00 91.56 90 MET A N 1
ATOM 703 C CA . MET A 1 90 ? -4.630 -13.165 16.195 1.00 91.56 90 MET A CA 1
ATOM 704 C C . MET A 1 90 ? -5.587 -13.585 17.324 1.00 91.56 90 MET A C 1
ATOM 706 O O . MET A 1 90 ? -5.345 -14.554 18.046 1.00 91.56 90 MET A O 1
ATOM 710 N N . GLU A 1 91 ? -6.698 -12.858 17.480 1.00 91.75 91 GLU A N 1
ATOM 711 C CA . GLU A 1 91 ? -7.770 -13.232 18.401 1.00 91.75 91 GLU A CA 1
ATOM 712 C C . GLU A 1 91 ? -8.495 -14.484 17.877 1.00 91.75 91 GLU A C 1
ATOM 714 O O . GLU A 1 91 ? -8.896 -14.561 16.712 1.00 91.75 91 GLU A O 1
ATOM 719 N N . THR A 1 92 ? -8.691 -15.478 18.745 1.00 88.38 92 THR A N 1
ATOM 720 C CA . THR A 1 92 ? -9.346 -16.748 18.377 1.00 88.38 92 THR A CA 1
ATOM 721 C C . THR A 1 92 ? -10.795 -16.761 18.833 1.00 88.38 92 THR A C 1
ATOM 723 O O . THR A 1 92 ? -11.102 -16.302 19.925 1.00 88.38 92 THR A O 1
ATOM 726 N N . ALA A 1 93 ? -11.701 -17.280 18.007 1.00 89.38 93 ALA A N 1
ATOM 727 C CA . ALA A 1 93 ? -13.098 -17.437 18.395 1.00 89.38 93 ALA A CA 1
ATOM 728 C C . ALA A 1 93 ? -13.296 -18.756 19.157 1.00 89.38 93 ALA A C 1
ATOM 730 O O . ALA A 1 93 ? -12.878 -19.813 18.679 1.00 89.38 93 ALA A O 1
ATOM 731 N N . ASP A 1 94 ? -13.947 -18.706 20.317 1.00 87.56 94 ASP A N 1
ATOM 732 C CA . ASP A 1 94 ? -14.386 -19.908 21.027 1.00 87.56 94 ASP A CA 1
ATOM 733 C C . ASP A 1 94 ? -15.626 -20.551 20.367 1.00 87.56 94 ASP A C 1
ATOM 735 O O . ASP A 1 94 ? -16.144 -20.082 19.350 1.00 87.56 94 ASP A O 1
ATOM 739 N N . ALA A 1 95 ? -16.141 -21.633 20.960 1.00 87.94 95 ALA A N 1
ATOM 740 C CA . ALA A 1 95 ? -17.330 -22.330 20.458 1.00 87.94 95 ALA A CA 1
ATOM 741 C C . ALA A 1 95 ? -18.600 -21.450 20.400 1.00 87.94 95 ALA A C 1
ATOM 743 O O . ALA A 1 95 ? -19.548 -21.795 19.696 1.00 87.94 95 ALA A O 1
ATOM 744 N N . ASN A 1 96 ? -18.620 -20.321 21.113 1.00 88.75 96 ASN A N 1
ATOM 745 C CA . ASN A 1 96 ? -19.722 -19.364 21.159 1.00 88.75 96 ASN A CA 1
ATOM 746 C C . ASN A 1 96 ? -19.443 -18.102 20.324 1.00 88.75 96 ASN A C 1
ATOM 748 O O . ASN A 1 96 ? -20.204 -17.141 20.409 1.00 88.75 96 ASN A O 1
ATOM 752 N N . SER A 1 97 ? -18.386 -18.100 19.502 1.00 85.62 97 SER A N 1
ATOM 753 C CA . SER A 1 97 ? -17.933 -16.939 18.722 1.00 85.62 97 SER A CA 1
ATOM 754 C C . SER A 1 97 ? -17.452 -15.750 19.565 1.00 85.62 97 SER A C 1
ATOM 756 O O . SER A 1 97 ? -17.424 -14.621 19.077 1.00 85.62 97 SER A O 1
ATOM 758 N N . VAL A 1 98 ? -17.037 -15.986 20.812 1.00 86.69 98 VAL A N 1
ATOM 759 C CA . VAL A 1 98 ? -16.369 -14.974 21.637 1.00 86.69 98 VAL A CA 1
ATOM 760 C C . VAL A 1 98 ? -14.911 -14.887 21.210 1.00 86.69 98 VAL A C 1
ATOM 762 O O . VAL A 1 98 ? -14.214 -15.901 21.174 1.00 86.69 98 VAL A O 1
ATOM 765 N N . LEU A 1 99 ? -14.450 -13.680 20.883 1.00 88.69 99 LEU A N 1
ATOM 766 C CA . LEU A 1 99 ? -13.047 -13.434 20.572 1.00 88.69 99 LEU A CA 1
ATOM 767 C C . LEU A 1 99 ? -12.213 -13.470 21.855 1.00 88.69 99 LEU A C 1
ATOM 769 O O . LEU A 1 99 ? -12.493 -12.762 22.823 1.00 88.69 99 LEU A O 1
ATOM 773 N N . LEU A 1 100 ? -11.194 -14.319 21.850 1.00 87.94 100 LEU A N 1
ATOM 774 C CA . LEU A 1 100 ? -10.269 -14.535 22.946 1.00 87.94 100 LEU A CA 1
ATOM 775 C C . LEU A 1 100 ? -8.882 -14.039 22.545 1.00 87.94 100 LEU A C 1
ATOM 777 O O . LEU A 1 100 ? -8.285 -14.516 21.574 1.00 87.94 100 LEU A O 1
ATOM 781 N N . GLU A 1 101 ? -8.359 -13.115 23.346 1.00 87.19 101 GLU A N 1
ATOM 782 C CA . GLU A 1 101 ? -6.985 -12.637 23.258 1.00 87.19 101 GLU A CA 1
ATOM 783 C C . GLU A 1 101 ? -6.056 -13.584 24.030 1.00 87.19 101 GLU A C 1
ATOM 785 O O . GLU A 1 101 ? -6.242 -13.832 25.224 1.00 87.19 101 GLU A O 1
ATOM 790 N N . ASN A 1 102 ? -5.032 -14.114 23.359 1.00 83.12 102 ASN A N 1
ATOM 791 C CA . ASN A 1 102 ? -4.032 -14.968 23.992 1.00 83.12 102 ASN A CA 1
ATOM 792 C C . ASN A 1 102 ? -2.765 -14.161 24.307 1.00 83.12 102 ASN A C 1
ATOM 794 O O . ASN A 1 102 ? -2.131 -13.598 23.414 1.00 83.12 102 ASN A O 1
ATOM 798 N N . ALA A 1 103 ? -2.356 -14.149 25.580 1.00 82.81 103 ALA A N 1
ATOM 799 C CA . ALA A 1 103 ? -1.154 -13.454 26.038 1.00 82.81 103 ALA A CA 1
ATOM 800 C C . ALA A 1 103 ? 0.132 -13.912 25.325 1.00 82.81 103 ALA A C 1
ATOM 802 O O . ALA A 1 103 ? 1.053 -13.113 25.188 1.00 82.81 103 ALA A O 1
ATOM 803 N N . SER A 1 104 ? 0.182 -15.165 24.865 1.00 82.06 104 SER A N 1
ATOM 804 C CA . SER A 1 104 ? 1.326 -15.764 24.171 1.00 82.06 104 SER A CA 1
ATOM 805 C C . SER A 1 104 ? 1.281 -15.616 22.647 1.00 82.06 104 SER A C 1
ATOM 807 O O . SER A 1 104 ? 2.213 -16.067 21.988 1.00 82.06 104 SER A O 1
ATOM 809 N N . SER A 1 105 ? 0.221 -15.034 22.075 1.00 83.56 105 SER A N 1
ATOM 810 C CA . SER A 1 105 ? 0.132 -14.843 20.625 1.00 83.56 105 SER A CA 1
ATOM 811 C C . SER A 1 105 ? 0.882 -13.590 20.188 1.00 83.56 105 SER A C 1
ATOM 813 O O . SER A 1 105 ? 0.674 -12.506 20.738 1.00 83.56 105 SER A O 1
ATOM 815 N N . GLU A 1 106 ? 1.711 -13.731 19.158 1.00 84.62 106 GLU A N 1
ATOM 816 C CA . GLU A 1 106 ? 2.297 -12.600 18.441 1.00 84.62 106 GLU A CA 1
ATOM 817 C C . GLU A 1 106 ? 1.289 -12.052 17.427 1.00 84.62 106 GLU A C 1
ATOM 819 O O . GLU A 1 106 ? 0.532 -12.816 16.825 1.00 84.62 106 GLU A O 1
ATOM 824 N N . THR A 1 107 ? 1.254 -10.730 17.245 1.00 89.75 107 THR A N 1
ATOM 825 C CA . THR A 1 107 ? 0.387 -10.114 16.236 1.00 89.75 107 THR A CA 1
ATOM 826 C C . THR A 1 107 ? 0.955 -10.327 14.834 1.00 89.75 107 THR A C 1
ATOM 828 O O . THR A 1 107 ? 2.169 -10.361 14.614 1.00 89.75 107 THR A O 1
ATOM 831 N N . GLY A 1 108 ? 0.059 -10.472 13.864 1.00 92.19 108 GLY A N 1
ATOM 832 C CA . GLY A 1 108 ? 0.393 -10.541 12.452 1.00 92.19 108 GLY A CA 1
ATOM 833 C C . GLY A 1 108 ? 0.982 -9.231 11.930 1.00 92.19 108 GLY A C 1
ATOM 834 O O . GLY A 1 108 ? 0.735 -8.138 12.446 1.00 92.19 108 GLY A O 1
ATOM 835 N N . LYS A 1 109 ? 1.751 -9.347 10.848 1.00 95.38 109 LYS A N 1
ATOM 836 C CA . LYS A 1 109 ? 2.221 -8.202 10.063 1.00 95.38 109 LYS A CA 1
ATOM 837 C C . LYS A 1 109 ? 1.258 -7.943 8.911 1.00 95.38 109 LYS A C 1
ATOM 839 O O . LYS A 1 109 ? 0.585 -8.858 8.440 1.00 95.38 109 LYS A O 1
ATOM 844 N N . PHE A 1 110 ? 1.207 -6.712 8.422 1.00 97.50 110 PHE A N 1
ATOM 845 C CA . PHE A 1 110 ? 0.338 -6.335 7.307 1.00 97.50 110 PHE A CA 1
ATOM 846 C C . PHE A 1 110 ? 0.884 -5.149 6.522 1.00 97.50 110 PHE A C 1
ATOM 848 O O . PHE A 1 110 ? 1.723 -4.403 7.016 1.00 97.50 110 PHE A O 1
ATOM 855 N N . ALA A 1 111 ? 0.373 -4.937 5.313 1.00 97.62 111 ALA A N 1
ATOM 856 C CA . ALA A 1 111 ? 0.453 -3.643 4.656 1.00 97.62 111 ALA A CA 1
ATOM 857 C C . ALA A 1 111 ? -0.780 -2.799 4.992 1.00 97.62 111 ALA A C 1
ATOM 859 O O . ALA A 1 111 ? -1.901 -3.299 4.919 1.00 97.62 111 ALA A O 1
ATOM 860 N N . LEU A 1 112 ? -0.583 -1.521 5.318 1.00 97.50 112 LEU A N 1
ATOM 861 C CA . LEU A 1 112 ? -1.655 -0.542 5.510 1.00 97.50 112 LEU A CA 1
ATOM 862 C C . LEU A 1 112 ? -1.782 0.325 4.257 1.00 97.50 112 LEU A C 1
ATOM 864 O O . LEU A 1 112 ? -0.820 0.989 3.866 1.00 97.50 112 LEU A O 1
ATOM 868 N N . LEU A 1 113 ? -2.966 0.347 3.652 1.00 96.88 113 LEU A N 1
ATOM 869 C CA . LEU A 1 113 ? -3.279 1.125 2.457 1.00 96.88 113 LEU A CA 1
ATOM 870 C C . LEU A 1 113 ? -4.323 2.187 2.786 1.00 96.88 113 LEU A C 1
ATOM 872 O O . LEU A 1 113 ? -5.259 1.913 3.530 1.00 96.88 113 LEU A O 1
ATOM 876 N N . PHE A 1 114 ? -4.177 3.392 2.240 1.00 94.06 114 PHE A N 1
ATOM 877 C CA . PHE A 1 114 ? -5.122 4.487 2.476 1.00 94.06 114 PHE A CA 1
ATOM 878 C C . PHE A 1 114 ? -5.032 5.576 1.404 1.00 94.06 114 PHE A C 1
ATOM 880 O O . PHE A 1 114 ? -4.058 5.667 0.649 1.00 94.06 114 PHE A O 1
ATOM 887 N N . GLU A 1 115 ? -6.049 6.431 1.367 1.00 90.38 115 GLU A N 1
ATOM 888 C CA . GLU A 1 115 ? -6.169 7.570 0.459 1.00 90.38 115 GLU A CA 1
ATOM 889 C C . GLU A 1 115 ? -6.503 8.845 1.248 1.00 90.38 115 GLU A C 1
ATOM 891 O O . GLU A 1 115 ? -7.028 8.781 2.361 1.00 90.38 115 GLU A O 1
ATOM 896 N N . PHE A 1 116 ? -6.215 10.010 0.664 1.00 83.50 116 PHE A N 1
ATOM 897 C CA . PHE A 1 116 ? -6.722 11.291 1.160 1.00 83.50 116 PHE A CA 1
ATOM 898 C C . PHE A 1 116 ? -7.711 11.881 0.153 1.00 83.50 116 PHE A C 1
ATOM 900 O O . PHE A 1 116 ? -7.359 12.107 -1.006 1.00 83.50 116 PHE A O 1
ATOM 907 N N . ASP A 1 117 ? -8.924 12.179 0.606 1.00 70.25 117 ASP A N 1
ATOM 908 C CA . ASP A 1 117 ? -10.040 12.654 -0.223 1.00 70.25 117 ASP A CA 1
ATOM 909 C C . ASP A 1 117 ? -9.807 14.058 -0.798 1.00 70.25 117 ASP A C 1
ATOM 911 O O . ASP A 1 117 ? -10.291 14.391 -1.881 1.00 70.25 117 ASP A O 1
ATOM 915 N N . GLY A 1 118 ? -9.006 14.883 -0.115 1.00 61.44 118 GLY A N 1
ATOM 916 C CA . GLY A 1 118 ? -8.572 16.182 -0.636 1.00 61.44 118 GLY A CA 1
ATOM 917 C C . GLY A 1 118 ? -7.754 16.108 -1.928 1.00 61.44 118 GLY A C 1
ATOM 918 O O . GLY A 1 118 ? -7.455 17.140 -2.534 1.00 61.44 118 GLY A O 1
ATOM 919 N N . ASP A 1 119 ? -7.403 14.903 -2.373 1.00 61.97 119 ASP A N 1
ATOM 920 C CA . ASP A 1 119 ? -6.642 14.679 -3.578 1.00 61.97 119 ASP A CA 1
ATOM 921 C C . ASP A 1 119 ? -7.506 14.548 -4.836 1.00 61.97 119 ASP A C 1
ATOM 923 O O . ASP A 1 119 ? -8.155 13.535 -5.090 1.00 61.97 119 ASP A O 1
ATOM 927 N N . VAL A 1 120 ? -7.410 15.551 -5.713 1.00 64.31 120 VAL A N 1
ATOM 928 C CA . VAL A 1 120 ? -8.021 15.530 -7.056 1.00 64.31 120 VAL A CA 1
ATOM 929 C C . VAL A 1 120 ? -7.577 14.304 -7.870 1.00 64.31 120 VAL A C 1
ATOM 931 O O . VAL A 1 120 ? -8.311 13.843 -8.743 1.00 64.31 120 VAL A O 1
ATOM 934 N N . ARG A 1 121 ? -6.377 13.779 -7.603 1.00 66.44 121 ARG A N 1
ATOM 935 C CA . ARG A 1 121 ? -5.788 12.613 -8.269 1.00 66.44 121 ARG A CA 1
ATOM 936 C C . ARG A 1 121 ? -5.871 11.335 -7.435 1.00 66.44 121 ARG A C 1
ATOM 938 O O . ARG A 1 121 ? -5.384 10.315 -7.912 1.00 66.44 121 ARG A O 1
ATOM 945 N N . LYS A 1 122 ? -6.491 11.380 -6.247 1.00 71.69 122 LYS A N 1
ATOM 946 C CA . LYS A 1 122 ? -6.624 10.247 -5.317 1.00 71.69 122 LYS A CA 1
ATOM 947 C C . LYS A 1 122 ? -5.286 9.549 -5.076 1.00 71.69 122 LYS A C 1
ATOM 949 O O . LYS A 1 122 ? -5.101 8.393 -5.457 1.00 71.69 122 LYS A O 1
ATOM 954 N N . ILE A 1 123 ? -4.317 10.275 -4.507 1.00 79.00 123 ILE A N 1
ATOM 955 C CA . ILE A 1 123 ? -3.019 9.678 -4.192 1.00 79.00 123 ILE A CA 1
ATOM 956 C C . ILE A 1 123 ? -3.232 8.543 -3.196 1.00 79.00 123 ILE A C 1
ATOM 958 O O . ILE A 1 123 ? -3.720 8.748 -2.083 1.00 79.00 123 ILE A O 1
ATOM 962 N N . ARG A 1 124 ? -2.818 7.348 -3.614 1.00 87.56 124 ARG A N 1
ATOM 963 C CA . ARG A 1 124 ? -2.857 6.145 -2.790 1.00 87.56 124 ARG A CA 1
ATOM 964 C C . ARG A 1 124 ? -1.537 5.995 -2.067 1.00 87.56 124 ARG A C 1
ATOM 966 O O . ARG A 1 124 ? -0.470 6.232 -2.642 1.00 87.56 124 ARG A O 1
ATOM 973 N N . HIS A 1 125 ? -1.622 5.585 -0.816 1.00 92.19 125 HIS A N 1
ATOM 974 C CA . HIS A 1 125 ? -0.492 5.322 0.051 1.00 92.19 125 HIS A CA 1
ATOM 975 C C . HIS A 1 125 ? -0.490 3.858 0.471 1.00 92.19 125 HIS A C 1
ATOM 977 O O . HIS A 1 125 ? -1.548 3.273 0.683 1.00 92.19 125 HIS A O 1
ATOM 983 N N . VAL A 1 126 ? 0.708 3.296 0.619 1.00 95.75 126 VAL A N 1
ATOM 984 C CA . VAL A 1 126 ? 0.921 1.988 1.240 1.00 95.75 126 VAL A CA 1
ATOM 985 C C . VAL A 1 126 ? 2.113 2.053 2.188 1.00 95.75 126 VAL A C 1
ATOM 987 O O . VAL A 1 126 ? 3.151 2.619 1.840 1.00 95.75 126 VAL A O 1
ATOM 990 N N . LEU A 1 127 ? 1.960 1.485 3.380 1.00 96.38 127 LEU A N 1
ATOM 991 C CA . LEU A 1 127 ? 3.036 1.110 4.298 1.00 96.38 127 LEU A CA 1
ATOM 992 C C . LEU A 1 127 ? 3.128 -0.414 4.271 1.00 96.38 127 LEU A C 1
ATOM 994 O O . LEU A 1 127 ? 2.111 -1.066 4.468 1.00 96.38 127 LEU A O 1
ATOM 998 N N . TYR A 1 128 ? 4.294 -0.983 3.974 1.00 94.38 128 TYR A N 1
ATOM 999 C CA . TYR A 1 128 ? 4.375 -2.391 3.555 1.00 94.38 128 TYR A CA 1
ATOM 1000 C C . TYR A 1 128 ? 4.436 -3.412 4.694 1.00 94.38 128 TYR A C 1
ATOM 1002 O O . TYR A 1 128 ? 3.895 -4.509 4.562 1.00 94.38 128 TYR A O 1
ATOM 1010 N N . ASN A 1 129 ? 5.136 -3.071 5.775 1.00 95.50 129 ASN A N 1
ATOM 1011 C CA . ASN A 1 129 ? 5.433 -3.958 6.898 1.00 95.50 129 ASN A CA 1
ATOM 1012 C C . ASN A 1 129 ? 5.050 -3.258 8.202 1.00 95.50 129 ASN A C 1
ATOM 1014 O O . ASN A 1 129 ? 5.893 -2.741 8.938 1.00 95.50 129 ASN A O 1
ATOM 1018 N N . CYS A 1 130 ? 3.743 -3.173 8.411 1.00 96.56 130 CYS A N 1
ATOM 1019 C CA . CYS A 1 130 ? 3.115 -2.676 9.615 1.00 96.56 130 CYS A CA 1
ATOM 1020 C C . CYS A 1 130 ? 2.936 -3.805 10.630 1.00 96.56 130 CYS A C 1
ATOM 1022 O O . CYS A 1 130 ? 2.526 -4.911 10.279 1.00 96.56 130 CYS A O 1
ATOM 1024 N N . SER A 1 131 ? 3.175 -3.495 11.897 1.00 94.62 131 SER A N 1
ATOM 1025 C CA . SER A 1 131 ? 2.616 -4.222 13.031 1.00 94.62 131 SER A CA 1
ATOM 1026 C C . SER A 1 131 ? 1.659 -3.314 13.794 1.00 94.62 131 SER A C 1
ATOM 1028 O O . SER A 1 131 ? 1.801 -2.088 13.773 1.00 94.62 131 SER A O 1
ATOM 1030 N N . ALA A 1 132 ? 0.670 -3.923 14.444 1.00 92.38 132 ALA A N 1
ATOM 1031 C CA . ALA A 1 132 ? -0.259 -3.227 15.318 1.00 92.38 132 ALA A CA 1
ATOM 1032 C C . ALA A 1 132 ? -0.064 -3.688 16.763 1.00 92.38 132 ALA A C 1
ATOM 1034 O O . ALA A 1 132 ? 0.147 -4.878 17.025 1.00 92.38 132 ALA A O 1
ATOM 1035 N N . SER A 1 133 ? -0.142 -2.738 17.690 1.00 85.88 133 SER A N 1
ATOM 1036 C CA . SER A 1 133 ? -0.275 -3.037 19.116 1.00 85.88 133 SER A CA 1
ATOM 1037 C C . SER A 1 133 ? -1.735 -3.335 19.456 1.00 85.88 133 SER A C 1
ATOM 1039 O O . SER A 1 133 ? -2.648 -2.950 18.723 1.00 85.88 133 SER A O 1
ATOM 1041 N N . ARG A 1 134 ? -1.957 -3.988 20.602 1.00 82.62 134 ARG A N 1
ATOM 1042 C CA . ARG A 1 134 ? -3.305 -4.187 21.144 1.00 82.62 134 ARG A CA 1
ATOM 1043 C C . ARG A 1 134 ? -3.999 -2.830 21.331 1.00 82.62 134 ARG A C 1
ATOM 1045 O O . ARG A 1 134 ? -3.361 -1.915 21.861 1.00 82.62 134 ARG A O 1
ATOM 1052 N N . PRO A 1 135 ? -5.263 -2.690 20.902 1.00 83.69 135 PRO A N 1
ATOM 1053 C CA . PRO A 1 135 ? -5.985 -1.437 21.036 1.00 83.69 135 PRO A CA 1
ATOM 1054 C C . PRO A 1 135 ? -6.262 -1.121 22.504 1.00 83.69 135 PRO A C 1
ATOM 1056 O O . PRO A 1 135 ? -6.490 -2.013 23.324 1.00 83.69 135 PRO A O 1
ATOM 1059 N N . SER A 1 136 ? -6.262 0.164 22.841 1.00 77.94 136 SER A N 1
ATOM 1060 C CA . SER A 1 136 ? -6.702 0.619 24.156 1.00 77.94 136 SER A CA 1
ATOM 1061 C C . SER A 1 136 ? -8.227 0.534 24.258 1.00 77.94 136 SER A C 1
ATOM 1063 O O . SER A 1 136 ? -8.953 0.912 23.340 1.00 77.94 136 SER A O 1
ATOM 1065 N N . ILE A 1 137 ? -8.730 0.047 25.396 1.00 74.62 137 ILE A N 1
ATOM 1066 C CA . ILE A 1 137 ? -10.164 0.055 25.697 1.00 74.62 137 ILE A CA 1
ATOM 1067 C C . ILE A 1 137 ? -10.447 1.298 26.533 1.00 74.62 137 ILE A C 1
ATOM 1069 O O . ILE A 1 137 ? -9.958 1.426 27.656 1.00 74.62 137 ILE A O 1
ATOM 1073 N N . SER A 1 138 ? -11.246 2.213 25.997 1.00 74.94 138 SER A N 1
ATOM 1074 C CA . SER A 1 138 ? -11.731 3.376 26.736 1.00 74.94 138 SER A CA 1
ATOM 1075 C C . SER A 1 138 ? -13.205 3.608 26.434 1.00 74.94 138 SER A C 1
ATOM 1077 O O . SER A 1 138 ? -13.658 3.366 25.318 1.00 74.94 138 SER A O 1
ATOM 1079 N N . ALA A 1 139 ? -13.962 4.028 27.449 1.00 75.38 139 ALA A N 1
ATOM 1080 C CA . ALA A 1 139 ? -15.371 4.349 27.305 1.00 75.38 139 ALA A CA 1
ATOM 1081 C C . ALA A 1 139 ? -15.751 5.569 28.155 1.00 75.38 139 ALA A C 1
ATOM 1083 O O . ALA A 1 139 ? -15.299 5.701 29.293 1.00 75.38 139 ALA A O 1
ATOM 1084 N N . LYS A 1 140 ? -16.601 6.450 27.622 1.00 77.88 140 LYS A N 1
ATOM 1085 C CA . LYS A 1 140 ? -17.139 7.639 28.310 1.00 77.88 140 LYS A CA 1
ATOM 1086 C C . LYS A 1 140 ? -18.665 7.700 28.150 1.00 77.88 140 LYS A C 1
ATOM 1088 O O . LYS A 1 140 ? -19.221 7.338 27.115 1.00 77.88 140 LYS A O 1
ATOM 1093 N N . THR A 1 141 ? -19.380 8.138 29.178 1.00 75.25 141 THR A N 1
ATOM 1094 C CA . THR A 1 141 ? -20.822 8.407 29.073 1.00 75.25 141 THR A CA 1
ATOM 1095 C C . THR A 1 141 ? -21.059 9.692 28.289 1.00 75.25 141 THR A C 1
ATOM 1097 O O . THR A 1 141 ? -20.340 10.668 28.495 1.00 75.25 141 THR A O 1
ATOM 1100 N N . ASN A 1 142 ? -22.080 9.715 27.430 1.00 79.69 142 ASN A N 1
ATOM 1101 C CA . ASN A 1 142 ? -22.491 10.956 26.773 1.00 79.69 142 ASN A CA 1
ATOM 1102 C C . ASN A 1 142 ? -22.952 11.972 27.826 1.00 79.69 142 ASN A C 1
ATOM 1104 O O . ASN A 1 142 ? -23.689 11.612 28.747 1.00 79.69 142 ASN A O 1
ATOM 1108 N N . GLU A 1 143 ? -22.514 13.218 27.673 1.00 77.75 143 GLU A N 1
ATOM 1109 C CA . GLU A 1 143 ? -23.016 14.353 28.446 1.00 77.75 143 GLU A CA 1
ATOM 1110 C C . GLU A 1 143 ? -24.203 14.971 27.679 1.00 77.75 143 GLU A C 1
ATOM 1112 O O . GLU A 1 143 ? -25.180 14.282 27.389 1.00 77.75 143 GLU A O 1
ATOM 1117 N N . GLU A 1 144 ? -24.140 16.252 27.319 1.00 75.12 144 GLU A N 1
ATOM 1118 C CA . GLU A 1 144 ? -25.215 16.958 26.605 1.00 75.12 144 GLU A CA 1
ATOM 1119 C C . GLU A 1 144 ? -25.216 16.669 25.086 1.00 75.12 144 GLU A C 1
ATOM 1121 O O . GLU A 1 144 ? -26.258 16.731 24.429 1.00 75.12 144 GLU A O 1
ATOM 1126 N N . SER A 1 145 ? -24.060 16.288 24.527 1.00 74.31 145 SER A N 1
ATOM 1127 C CA . SER A 1 145 ? -23.873 15.896 23.127 1.00 74.31 145 SER A CA 1
ATOM 1128 C C . SER A 1 145 ? -23.470 14.420 23.006 1.00 74.31 145 SER A C 1
ATOM 1130 O O . SER A 1 145 ? -22.797 13.848 23.865 1.00 74.31 145 SER A O 1
ATOM 1132 N N . ARG A 1 146 ? -23.900 13.771 21.915 1.00 74.25 146 ARG A N 1
ATOM 1133 C CA . ARG A 1 146 ? -23.483 12.402 21.588 1.00 74.25 146 ARG A CA 1
ATOM 1134 C C . ARG A 1 146 ? -22.092 12.443 20.956 1.00 74.25 146 ARG A C 1
ATOM 1136 O O . ARG A 1 146 ? -21.977 12.697 19.758 1.00 74.25 146 ARG A O 1
ATOM 1143 N N . GLU A 1 147 ? -21.063 12.171 21.749 1.00 76.44 147 GLU A N 1
ATOM 1144 C CA . GLU A 1 147 ? -19.689 12.011 21.269 1.00 76.44 147 GLU A CA 1
ATOM 1145 C C . GLU A 1 147 ? -19.451 10.544 20.894 1.00 76.44 147 GLU A C 1
ATOM 1147 O O . GLU A 1 147 ? -19.721 9.627 21.671 1.00 76.44 147 GLU A O 1
ATOM 1152 N N . VAL A 1 148 ? -18.983 10.302 19.669 1.00 79.38 148 VAL A N 1
ATOM 1153 C CA . VAL A 1 148 ? -18.614 8.951 19.233 1.00 79.38 148 VAL A CA 1
ATOM 1154 C C . VAL A 1 148 ? -17.210 8.668 19.746 1.00 79.38 148 VAL A C 1
ATOM 1156 O O . VAL A 1 148 ? -16.279 9.394 19.412 1.00 79.38 148 VAL A O 1
ATOM 1159 N N . GLN A 1 149 ? -17.061 7.617 20.547 1.00 83.94 149 GLN A N 1
ATOM 1160 C CA . GLN A 1 149 ? -15.744 7.103 20.909 1.00 83.94 149 GLN A CA 1
ATOM 1161 C C . GLN A 1 149 ? -15.170 6.269 19.779 1.00 83.94 149 GLN A C 1
ATOM 1163 O O . GLN A 1 149 ? -15.889 5.532 19.106 1.00 83.94 149 GLN A O 1
ATOM 1168 N N . THR A 1 150 ? -13.868 6.407 19.600 1.00 89.00 150 THR A N 1
ATOM 1169 C CA . THR A 1 150 ? -13.072 5.697 18.609 1.00 89.00 150 THR A CA 1
ATOM 1170 C C . THR A 1 150 ? -12.129 4.736 19.313 1.00 89.00 150 THR A C 1
ATOM 1172 O O . THR A 1 150 ? -11.753 4.940 20.467 1.00 89.00 150 THR A O 1
ATOM 1175 N N . GLU A 1 151 ? -11.716 3.703 18.599 1.00 90.56 151 GLU A N 1
ATOM 1176 C CA . GLU A 1 151 ? -10.642 2.812 19.008 1.00 90.56 151 GLU A CA 1
ATOM 1177 C C . GLU A 1 151 ? -9.341 3.246 18.324 1.00 90.56 151 GLU A C 1
ATOM 1179 O O . GLU A 1 151 ? -9.322 3.568 17.131 1.00 90.56 151 GLU A O 1
ATOM 1184 N N . THR A 1 152 ? -8.247 3.247 19.082 1.00 91.44 152 THR A N 1
ATOM 1185 C CA . THR A 1 152 ? -6.920 3.617 18.582 1.00 91.44 152 THR A CA 1
ATOM 1186 C C . THR A 1 152 ? -6.074 2.367 18.378 1.00 91.44 152 THR A C 1
ATOM 1188 O O . THR A 1 152 ? -5.878 1.573 19.300 1.00 91.44 152 THR A O 1
ATOM 1191 N N . LEU A 1 153 ? -5.545 2.210 17.166 1.00 91.62 153 LEU A N 1
ATOM 1192 C CA . LEU A 1 153 ? -4.552 1.204 16.810 1.00 91.62 153 LEU A CA 1
ATOM 1193 C C . LEU A 1 153 ? -3.194 1.876 16.644 1.00 91.62 153 LEU A C 1
ATOM 1195 O O . LEU A 1 153 ? -2.982 2.614 15.683 1.00 91.62 153 LEU A O 1
ATOM 1199 N N . THR A 1 154 ? -2.247 1.569 17.525 1.00 93.38 154 THR A N 1
ATOM 1200 C CA . THR A 1 154 ? -0.857 1.971 17.298 1.00 93.38 154 THR A CA 1
ATOM 1201 C C . THR A 1 154 ? -0.270 1.129 16.174 1.00 93.38 154 THR A C 1
ATOM 1203 O O . THR A 1 154 ? -0.254 -0.099 16.259 1.00 93.38 154 THR A O 1
ATOM 1206 N N . VAL A 1 155 ? 0.236 1.791 15.137 1.00 95.19 155 VAL A N 1
ATOM 1207 C CA . VAL A 1 155 ? 0.817 1.193 13.936 1.00 95.19 155 VAL A CA 1
ATOM 1208 C C . VAL A 1 155 ? 2.305 1.516 13.871 1.00 95.19 155 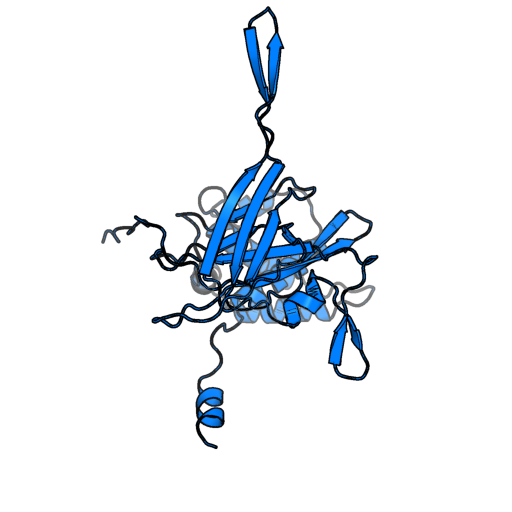VAL A C 1
ATOM 1210 O O . VAL A 1 155 ? 2.717 2.674 13.925 1.00 95.19 155 VAL A O 1
ATOM 1213 N N . LYS A 1 156 ? 3.121 0.478 13.689 1.00 95.62 156 LYS A N 1
ATOM 1214 C CA . LYS A 1 156 ? 4.568 0.591 13.484 1.00 95.62 156 LYS A CA 1
ATOM 1215 C C . LYS A 1 156 ? 4.930 0.059 12.111 1.00 95.62 156 LYS A C 1
ATOM 1217 O O . LYS A 1 156 ? 4.858 -1.142 11.879 1.00 95.62 156 LYS A O 1
ATOM 1222 N N . ALA A 1 157 ? 5.318 0.939 11.196 1.00 96.06 157 ALA A N 1
ATOM 1223 C CA . ALA A 1 157 ? 5.825 0.566 9.882 1.00 96.06 157 ALA A CA 1
ATOM 1224 C C . ALA A 1 157 ? 7.350 0.447 9.928 1.00 96.06 157 ALA A C 1
ATOM 1226 O O . ALA A 1 157 ? 8.037 1.390 10.328 1.00 96.06 157 ALA A O 1
ATOM 1227 N N . ARG A 1 158 ? 7.888 -0.698 9.508 1.00 95.06 158 ARG A N 1
ATOM 1228 C CA . ARG A 1 158 ? 9.334 -0.957 9.457 1.00 95.06 158 ARG A CA 1
ATOM 1229 C C . ARG A 1 158 ? 9.800 -1.242 8.029 1.00 95.06 158 ARG A C 1
ATOM 1231 O O . ARG A 1 158 ? 8.983 -1.645 7.201 1.00 95.06 158 ARG A O 1
ATOM 1238 N N . PRO A 1 159 ? 11.089 -1.038 7.712 1.00 90.75 159 PRO A N 1
ATOM 1239 C CA . PRO A 1 159 ? 11.628 -1.419 6.411 1.00 90.75 159 PRO A CA 1
ATOM 1240 C C . PRO A 1 159 ? 11.452 -2.919 6.146 1.00 90.75 159 PRO A C 1
ATOM 1242 O O . PRO A 1 159 ? 11.589 -3.748 7.049 1.00 90.75 159 PRO A O 1
ATOM 1245 N N . LEU A 1 160 ? 11.139 -3.272 4.902 1.00 89.75 160 LEU A N 1
ATOM 1246 C CA . LEU A 1 160 ? 11.329 -4.627 4.383 1.00 89.75 160 LEU A CA 1
ATOM 1247 C C . LEU A 1 160 ? 12.829 -4.927 4.233 1.00 89.75 160 LEU A C 1
ATOM 1249 O O . LEU A 1 160 ? 13.645 -4.006 4.197 1.00 89.75 160 LEU A O 1
ATOM 1253 N N . SER A 1 161 ? 13.198 -6.198 4.038 1.00 84.69 161 SER A N 1
ATOM 1254 C CA . SER A 1 161 ? 14.577 -6.577 3.669 1.00 84.69 161 SER A CA 1
ATOM 1255 C C . SER A 1 161 ? 15.064 -5.906 2.374 1.00 84.69 161 SER A C 1
ATOM 1257 O O . SER A 1 161 ? 16.258 -5.686 2.204 1.00 84.69 161 SER A O 1
ATOM 1259 N N . THR A 1 162 ? 14.142 -5.510 1.491 1.00 82.50 162 THR A N 1
ATOM 1260 C CA . THR A 1 162 ? 14.427 -4.721 0.281 1.00 82.50 162 THR A CA 1
ATOM 1261 C C . THR A 1 162 ? 14.705 -3.237 0.559 1.00 82.50 162 THR A C 1
ATOM 1263 O O . THR A 1 162 ? 15.039 -2.495 -0.360 1.00 82.50 162 THR A O 1
ATOM 1266 N N . GLY A 1 163 ? 14.518 -2.773 1.798 1.00 82.69 163 GLY A N 1
ATOM 1267 C CA . GLY A 1 163 ? 14.640 -1.373 2.212 1.00 82.69 163 GLY A CA 1
ATOM 1268 C C . GLY A 1 163 ? 13.361 -0.540 2.052 1.00 82.69 163 GLY A C 1
ATOM 1269 O O . GLY A 1 163 ? 13.302 0.591 2.535 1.00 82.69 163 GLY A O 1
ATOM 1270 N N . TYR A 1 164 ? 12.306 -1.063 1.418 1.00 87.19 164 TYR A N 1
ATOM 1271 C CA . TYR A 1 164 ? 11.055 -0.315 1.265 1.00 87.19 164 TYR A CA 1
ATOM 1272 C C . TYR A 1 164 ? 10.249 -0.262 2.567 1.00 87.19 164 TYR A C 1
ATOM 1274 O O . TYR A 1 164 ? 9.933 -1.289 3.159 1.00 87.19 164 TYR A O 1
ATOM 1282 N N . VAL A 1 165 ? 9.855 0.948 2.972 1.00 89.75 165 VAL A N 1
ATOM 1283 C CA . VAL A 1 165 ? 8.933 1.196 4.101 1.00 89.75 165 VAL A CA 1
ATOM 1284 C C . VAL A 1 165 ? 7.544 1.579 3.593 1.00 89.75 165 VAL A C 1
ATOM 1286 O O . VAL A 1 165 ? 6.527 1.036 4.021 1.00 89.75 165 VAL A O 1
ATOM 1289 N N . LYS A 1 166 ? 7.504 2.551 2.678 1.00 92.12 166 LYS A N 1
ATOM 1290 C CA . LYS A 1 166 ? 6.295 3.227 2.209 1.00 92.12 166 LYS A CA 1
ATOM 1291 C C . LYS A 1 166 ? 6.376 3.457 0.709 1.00 92.12 166 LYS A C 1
ATOM 1293 O O . LYS A 1 166 ? 7.438 3.818 0.206 1.00 92.12 166 LYS A O 1
ATOM 1298 N N . ALA A 1 167 ? 5.245 3.374 0.021 1.00 90.38 167 ALA A N 1
ATOM 1299 C CA . ALA A 1 167 ? 5.088 3.926 -1.318 1.00 90.38 167 ALA A CA 1
ATOM 1300 C C . ALA A 1 167 ? 3.866 4.846 -1.403 1.00 90.38 167 ALA A C 1
ATOM 1302 O O . ALA A 1 167 ? 2.964 4.842 -0.559 1.00 90.38 167 ALA A O 1
ATOM 1303 N N . LYS A 1 168 ? 3.874 5.696 -2.427 1.00 87.75 168 LYS A N 1
ATOM 1304 C CA . LYS A 1 168 ? 2.733 6.525 -2.805 1.00 87.75 168 LYS A CA 1
ATOM 1305 C C . LYS A 1 168 ? 2.710 6.704 -4.312 1.00 87.75 168 LYS A C 1
ATOM 1307 O O . LYS A 1 168 ? 3.771 6.730 -4.937 1.00 87.75 168 LYS A O 1
ATOM 1312 N N . THR A 1 169 ? 1.532 6.903 -4.883 1.00 82.12 169 THR A N 1
ATOM 1313 C CA . THR A 1 169 ? 1.434 7.335 -6.282 1.00 82.12 169 THR A CA 1
ATOM 1314 C C . THR A 1 169 ? 2.024 8.742 -6.434 1.00 82.12 169 THR A C 1
ATOM 1316 O O . THR A 1 169 ? 1.739 9.635 -5.632 1.00 82.12 169 THR A O 1
ATOM 1319 N N . GLY A 1 170 ? 2.876 8.932 -7.439 1.00 75.62 170 GLY A N 1
ATOM 1320 C CA . GLY A 1 170 ? 3.533 10.203 -7.737 1.00 75.62 170 GLY A CA 1
ATOM 1321 C C . GLY A 1 170 ? 2.757 11.049 -8.746 1.00 75.62 170 GLY A C 1
ATOM 1322 O O . GLY A 1 170 ? 1.814 10.590 -9.388 1.00 75.62 170 GLY A O 1
ATOM 1323 N N . ASP A 1 171 ? 3.199 12.292 -8.945 1.00 66.94 171 ASP A N 1
ATOM 1324 C CA . ASP A 1 171 ? 2.550 13.238 -9.865 1.00 66.94 171 ASP A CA 1
ATOM 1325 C C . ASP A 1 171 ? 2.569 12.794 -11.338 1.00 66.94 171 ASP A C 1
ATOM 1327 O O . ASP A 1 171 ? 1.758 13.269 -12.140 1.00 66.94 171 ASP A O 1
ATOM 1331 N N . SER A 1 172 ? 3.501 11.915 -11.700 1.00 67.81 172 SER A N 1
ATOM 1332 C CA . SER A 1 172 ? 3.669 11.354 -13.040 1.00 67.81 172 SER A CA 1
ATOM 1333 C C . SER A 1 172 ? 3.123 9.932 -13.179 1.00 67.81 172 SER A C 1
ATOM 1335 O O . SER A 1 172 ? 3.243 9.363 -14.262 1.00 67.81 172 SER A O 1
ATOM 1337 N N . THR A 1 173 ? 2.518 9.348 -12.134 1.00 65.31 173 THR A N 1
ATOM 1338 C CA . THR A 1 173 ? 1.938 8.001 -12.215 1.00 65.31 173 THR A CA 1
ATOM 1339 C C . THR A 1 173 ? 0.809 7.989 -13.250 1.00 65.31 173 THR A C 1
ATOM 1341 O O . THR A 1 173 ? -0.205 8.670 -13.091 1.00 65.31 173 THR A O 1
ATOM 1344 N N . LYS A 1 174 ? 0.989 7.225 -14.335 1.00 63.28 174 LYS A N 1
ATOM 1345 C CA . LYS A 1 174 ? 0.007 7.071 -15.415 1.00 63.28 174 LYS A CA 1
ATOM 1346 C C . LYS A 1 174 ? -0.746 5.754 -15.237 1.00 63.28 174 LYS A C 1
ATOM 1348 O O . LYS A 1 174 ? -0.171 4.693 -15.431 1.00 63.28 174 LYS A O 1
ATOM 1353 N N . ALA A 1 175 ? -2.040 5.825 -14.935 1.00 60.09 175 ALA A N 1
ATOM 1354 C CA . ALA A 1 175 ? -2.963 4.709 -15.131 1.00 60.09 175 ALA A CA 1
ATOM 1355 C C . ALA A 1 175 ? -3.631 4.911 -16.495 1.00 60.09 175 ALA A C 1
ATOM 1357 O O . ALA A 1 175 ? -4.501 5.768 -16.644 1.00 60.09 175 ALA A O 1
ATOM 1358 N N . SER A 1 176 ? -3.147 4.223 -17.528 1.00 61.56 176 SER A N 1
ATOM 1359 C CA . SER A 1 176 ? -3.569 4.476 -18.904 1.00 61.56 176 SER A CA 1
ATOM 1360 C C . SER A 1 176 ? -4.046 3.196 -19.582 1.00 61.56 176 SER A C 1
ATOM 1362 O O . SER A 1 176 ? -3.285 2.261 -19.809 1.00 61.56 176 SER A O 1
ATOM 1364 N N . ALA A 1 177 ? -5.309 3.215 -20.011 1.00 65.56 177 ALA A N 1
ATOM 1365 C CA . ALA A 1 177 ? -5.889 2.219 -20.909 1.00 65.56 177 ALA A CA 1
ATOM 1366 C C . ALA A 1 177 ? -5.460 2.433 -22.380 1.00 65.56 177 ALA A C 1
ATOM 1368 O O . ALA A 1 177 ? -6.148 1.997 -23.301 1.00 65.56 177 ALA A O 1
ATOM 1369 N N . ALA A 1 178 ? -4.358 3.150 -22.639 1.00 75.69 178 ALA A N 1
ATOM 1370 C CA . ALA A 1 178 ? -3.883 3.402 -23.999 1.00 75.69 178 ALA A CA 1
ATOM 1371 C C . ALA A 1 178 ? -3.155 2.194 -24.600 1.00 75.69 178 ALA A C 1
ATOM 1373 O O . ALA A 1 178 ? -3.093 2.091 -25.824 1.00 75.69 178 ALA A O 1
ATOM 1374 N N . ILE A 1 179 ? -2.647 1.276 -23.770 1.00 82.88 179 ILE A N 1
ATOM 1375 C CA . ILE A 1 179 ? -1.870 0.104 -24.202 1.00 82.88 179 ILE A CA 1
ATOM 1376 C C . ILE A 1 179 ? -2.577 -0.686 -25.322 1.00 82.88 179 ILE A C 1
ATOM 1378 O O . ILE A 1 179 ? -1.958 -0.858 -26.372 1.00 82.88 179 ILE A O 1
ATOM 1382 N N . PRO A 1 180 ? -3.874 -1.056 -25.219 1.00 83.12 180 PRO A N 1
ATOM 1383 C CA . PRO A 1 180 ? -4.567 -1.753 -26.305 1.00 83.12 180 PRO A CA 1
ATOM 1384 C C . PRO A 1 180 ? -4.628 -0.971 -27.619 1.00 83.12 180 PRO A C 1
ATOM 1386 O O . PRO A 1 180 ? -4.546 -1.551 -28.701 1.00 83.12 180 PRO A O 1
ATOM 1389 N N . ARG A 1 181 ? -4.759 0.360 -27.548 1.00 81.69 181 ARG A N 1
ATOM 1390 C CA . ARG A 1 181 ? -4.766 1.217 -28.739 1.00 81.69 181 ARG A CA 1
ATOM 1391 C C . ARG A 1 181 ? -3.376 1.300 -29.362 1.00 81.69 181 ARG A C 1
ATOM 1393 O O . ARG A 1 181 ? -3.270 1.197 -30.578 1.00 81.69 181 ARG A O 1
ATOM 1400 N N . ILE A 1 182 ? -2.338 1.501 -28.552 1.00 87.25 182 ILE A N 1
ATOM 1401 C CA . ILE A 1 182 ? -0.954 1.617 -29.030 1.00 87.25 182 ILE A CA 1
ATOM 1402 C C . ILE A 1 182 ? -0.525 0.293 -29.674 1.00 87.25 182 ILE A C 1
ATOM 1404 O O . ILE A 1 182 ? -0.020 0.309 -30.792 1.00 87.25 182 ILE A O 1
ATOM 1408 N N . TYR A 1 183 ? -0.825 -0.839 -29.031 1.00 88.75 183 TYR A N 1
ATOM 1409 C CA . TYR A 1 183 ? -0.554 -2.174 -29.567 1.00 88.75 183 TYR A CA 1
ATOM 1410 C C . TYR A 1 183 ? -1.221 -2.392 -30.932 1.00 88.75 183 TYR A C 1
ATOM 1412 O O . TYR A 1 183 ? -0.560 -2.760 -31.901 1.00 88.75 183 TYR A O 1
ATOM 1420 N N . ARG A 1 184 ? -2.516 -2.061 -31.051 1.00 89.44 184 ARG A N 1
ATOM 1421 C CA . ARG A 1 184 ? -3.256 -2.172 -32.318 1.00 89.44 184 ARG A CA 1
ATOM 1422 C C . ARG A 1 184 ? -2.695 -1.273 -33.416 1.00 89.44 184 ARG A C 1
ATOM 1424 O O . ARG A 1 184 ? -2.705 -1.663 -34.577 1.00 89.44 184 ARG A O 1
ATOM 1431 N N . LEU A 1 185 ? -2.246 -0.068 -33.073 1.00 88.94 185 LEU A N 1
ATOM 1432 C CA . LEU A 1 185 ? -1.668 0.856 -34.049 1.00 88.94 185 LEU A CA 1
ATOM 1433 C C . LEU A 1 185 ? -0.272 0.422 -34.504 1.00 88.94 185 LEU A C 1
ATOM 1435 O O . LEU A 1 185 ? 0.038 0.618 -35.673 1.00 88.94 185 LEU A O 1
ATOM 1439 N N . LYS A 1 186 ? 0.546 -0.149 -33.609 1.00 90.69 186 LYS A N 1
ATOM 1440 C CA . LYS A 1 186 ? 1.922 -0.554 -33.929 1.00 90.69 186 LYS A CA 1
ATOM 1441 C C . LYS A 1 186 ? 1.985 -1.891 -34.666 1.00 90.69 186 LYS A C 1
ATOM 1443 O O . LYS A 1 186 ? 2.705 -1.999 -35.648 1.00 90.69 186 LYS A O 1
ATOM 1448 N N . PHE A 1 187 ? 1.226 -2.884 -34.206 1.00 91.75 187 PHE A N 1
ATOM 1449 C CA . PHE A 1 187 ? 1.325 -4.257 -34.713 1.00 91.75 187 PHE A CA 1
ATOM 1450 C C . PHE A 1 187 ? 0.125 -4.696 -35.550 1.00 91.75 187 PHE A C 1
ATOM 1452 O O . PHE A 1 187 ? 0.135 -5.794 -36.086 1.00 91.75 187 PHE A O 1
ATOM 1459 N N . HIS A 1 188 ? -0.923 -3.871 -35.666 1.00 90.44 188 HIS A N 1
ATOM 1460 C CA . HIS A 1 188 ? -2.168 -4.220 -36.369 1.00 90.44 188 HIS A CA 1
ATOM 1461 C C . HIS A 1 188 ? -2.880 -5.461 -35.811 1.00 90.44 188 HIS A C 1
ATOM 1463 O O . HIS A 1 188 ? -3.645 -6.126 -36.510 1.00 90.44 188 HIS A O 1
ATOM 1469 N N . ARG A 1 189 ? -2.671 -5.741 -34.523 1.00 89.12 189 ARG A N 1
ATOM 1470 C CA . ARG A 1 189 ? -3.214 -6.904 -33.819 1.00 89.12 189 ARG A CA 1
ATOM 1471 C C . ARG A 1 189 ? -4.080 -6.513 -32.630 1.00 89.12 189 ARG A C 1
ATOM 1473 O O . ARG A 1 189 ? -4.118 -5.355 -32.205 1.00 89.12 189 ARG A O 1
ATOM 1480 N N . ASP A 1 190 ? -4.821 -7.484 -32.112 1.00 86.88 190 ASP A N 1
ATOM 1481 C CA . ASP A 1 190 ? -5.646 -7.306 -30.924 1.00 86.88 190 ASP A CA 1
ATOM 1482 C C . ASP A 1 190 ? -4.936 -7.902 -29.711 1.00 86.88 190 ASP A C 1
ATOM 1484 O O . ASP A 1 190 ? -4.856 -9.121 -29.570 1.00 86.88 190 ASP A O 1
ATOM 1488 N N . ILE A 1 191 ? -4.467 -7.024 -28.822 1.00 85.31 191 ILE A N 1
ATOM 1489 C CA . ILE A 1 191 ? -3.721 -7.422 -27.628 1.00 85.31 191 ILE A CA 1
ATOM 1490 C C . ILE A 1 191 ? -4.498 -8.412 -26.748 1.00 85.31 191 ILE A C 1
ATOM 1492 O O . ILE A 1 191 ? -3.890 -9.283 -26.140 1.00 85.31 191 ILE A O 1
ATOM 1496 N N . TYR A 1 192 ? -5.834 -8.320 -26.694 1.00 82.50 192 TYR A N 1
ATOM 1497 C CA . TYR A 1 192 ? -6.651 -9.219 -25.877 1.00 82.50 192 TYR A CA 1
ATOM 1498 C C . TYR A 1 192 ? -6.688 -10.628 -26.468 1.00 82.50 192 TYR A C 1
ATOM 1500 O O . TYR A 1 192 ? -6.672 -11.607 -25.727 1.00 82.50 192 TYR A O 1
ATOM 1508 N N . LYS A 1 193 ? -6.725 -10.740 -27.802 1.00 85.19 193 LYS A N 1
ATOM 1509 C CA . LYS A 1 193 ? -6.685 -12.040 -28.486 1.00 85.19 193 LYS A CA 1
ATOM 1510 C C . LYS A 1 193 ? -5.312 -12.684 -28.367 1.00 85.19 193 LYS A C 1
ATOM 1512 O O . LYS A 1 193 ? -5.236 -13.880 -28.106 1.00 85.19 193 LYS A O 1
ATOM 1517 N N . ASP A 1 194 ? -4.261 -11.888 -28.532 1.00 86.81 194 ASP A N 1
ATOM 1518 C CA . ASP A 1 194 ? -2.885 -12.371 -28.447 1.00 86.81 194 ASP A CA 1
ATOM 1519 C C . ASP A 1 194 ? -2.552 -12.826 -27.023 1.00 86.81 194 ASP A C 1
ATOM 1521 O O . ASP A 1 194 ? -1.958 -13.883 -26.842 1.00 86.81 194 ASP A O 1
ATOM 1525 N N . LEU A 1 195 ? -3.035 -12.115 -26.000 1.00 80.25 195 LEU A N 1
ATOM 1526 C CA . LEU A 1 195 ? -2.867 -12.532 -24.606 1.00 80.25 195 LEU A CA 1
ATOM 1527 C C . LEU A 1 195 ? -3.663 -13.784 -24.248 1.00 80.25 195 LEU A C 1
ATOM 1529 O O . LEU A 1 195 ? -3.119 -14.659 -23.584 1.00 80.25 195 LEU A O 1
ATOM 1533 N N . ALA A 1 196 ? -4.898 -13.925 -24.735 1.00 80.25 196 ALA A N 1
ATOM 1534 C CA . ALA A 1 196 ? -5.665 -15.157 -24.543 1.00 80.25 196 ALA A CA 1
ATOM 1535 C C . ALA A 1 196 ? -5.000 -16.367 -25.231 1.00 80.25 196 ALA A C 1
ATOM 1537 O O . ALA A 1 196 ? -5.042 -17.485 -24.715 1.00 80.25 196 ALA A O 1
ATOM 1538 N N . ALA A 1 197 ? -4.372 -16.155 -26.393 1.00 82.19 197 ALA A N 1
ATOM 1539 C CA . ALA A 1 197 ? -3.596 -17.188 -27.073 1.00 82.19 197 ALA A CA 1
ATOM 1540 C C . ALA A 1 197 ? -2.324 -17.549 -26.287 1.00 82.19 197 ALA A C 1
ATOM 1542 O O . ALA A 1 197 ? -2.039 -18.734 -26.111 1.00 82.19 197 ALA A O 1
ATOM 1543 N N . LEU A 1 198 ? -1.612 -16.545 -25.761 1.00 79.88 198 LEU A N 1
ATOM 1544 C CA . LEU A 1 198 ? -0.433 -16.742 -24.917 1.00 79.88 198 LEU A CA 1
ATOM 1545 C C . LEU A 1 198 ? -0.763 -17.496 -23.630 1.00 79.88 198 LEU A C 1
ATOM 1547 O O . LEU A 1 198 ? -0.101 -18.480 -23.317 1.00 79.88 198 LEU A O 1
ATOM 1551 N N . GLU A 1 199 ? -1.812 -17.097 -22.915 1.00 76.75 199 GLU A N 1
ATOM 1552 C CA . GLU A 1 199 ? -2.261 -17.768 -21.691 1.00 76.75 199 GLU A CA 1
ATOM 1553 C C . GLU A 1 199 ? -2.533 -19.259 -21.935 1.00 76.75 199 GLU A C 1
ATOM 1555 O O . GLU A 1 199 ? -2.047 -20.117 -21.195 1.00 76.75 199 GLU A O 1
ATOM 1560 N N . LYS A 1 200 ? -3.217 -19.582 -23.038 1.00 76.94 200 LYS A N 1
ATOM 1561 C CA . LYS A 1 200 ? -3.470 -20.968 -23.435 1.00 76.94 200 LYS A CA 1
ATOM 1562 C C . LYS A 1 200 ? -2.178 -21.733 -23.746 1.00 76.94 200 LYS A C 1
ATOM 1564 O O . LYS A 1 200 ? -2.006 -22.853 -23.276 1.00 76.94 200 LYS A O 1
ATOM 1569 N N . SER A 1 201 ? -1.258 -21.120 -24.493 1.00 71.94 201 SER A N 1
ATOM 1570 C CA . SER A 1 201 ? 0.031 -21.736 -24.849 1.00 71.94 201 SER A CA 1
ATOM 1571 C C . SER A 1 201 ? 0.931 -22.009 -23.635 1.00 71.94 201 SER A C 1
ATOM 1573 O O . SER A 1 201 ? 1.750 -22.926 -23.658 1.00 71.94 201 SER A O 1
ATOM 1575 N N . VAL A 1 202 ? 0.758 -21.242 -22.551 1.00 68.38 202 VAL A N 1
ATOM 1576 C CA . VAL A 1 202 ? 1.466 -21.446 -21.282 1.00 68.38 202 VAL A CA 1
ATOM 1577 C C . VAL A 1 202 ? 0.831 -22.562 -20.453 1.00 68.38 202 VAL A C 1
ATOM 1579 O O . VAL A 1 202 ? 1.563 -23.352 -19.856 1.00 68.38 202 VAL A O 1
ATOM 1582 N N . GLY A 1 203 ? -0.504 -22.641 -20.432 1.00 63.09 203 GLY A N 1
ATOM 1583 C CA . GLY A 1 203 ? -1.256 -23.655 -19.686 1.00 63.09 203 GLY A CA 1
ATOM 1584 C C . GLY A 1 203 ? -1.115 -25.085 -20.224 1.00 63.09 203 GLY A C 1
ATOM 1585 O O . GLY A 1 203 ? -1.210 -26.029 -19.445 1.00 63.09 203 GLY A O 1
ATOM 1586 N N . ASP A 1 204 ? -0.829 -25.246 -21.519 1.00 57.59 204 ASP A N 1
ATOM 1587 C CA . ASP A 1 204 ? -0.688 -26.550 -22.190 1.00 57.59 204 ASP A CA 1
ATOM 1588 C C . ASP A 1 204 ? 0.750 -27.138 -22.129 1.00 57.59 204 ASP A C 1
ATOM 1590 O O . ASP A 1 204 ? 1.043 -28.143 -22.779 1.00 57.59 204 ASP A O 1
ATOM 1594 N N . ASN A 1 205 ? 1.677 -26.547 -21.359 1.00 57.88 205 ASN A N 1
ATOM 1595 C CA . ASN A 1 205 ? 3.057 -27.044 -21.249 1.00 57.88 205 ASN A CA 1
ATOM 1596 C C . ASN A 1 205 ? 3.143 -28.371 -20.460 1.00 57.88 205 ASN A C 1
ATOM 1598 O O . ASN A 1 205 ? 3.044 -28.383 -19.234 1.00 57.88 205 ASN A O 1
ATOM 1602 N N . SER A 1 206 ? 3.406 -29.483 -21.155 1.00 51.91 206 SER A N 1
ATOM 1603 C CA . SER A 1 206 ? 3.815 -30.773 -20.571 1.00 51.91 206 SER A CA 1
ATOM 1604 C C . SER A 1 206 ? 5.331 -31.000 -20.668 1.00 51.91 206 SER A C 1
ATOM 1606 O O . SER A 1 206 ? 5.973 -30.497 -21.593 1.00 51.91 206 SER A O 1
ATOM 1608 N N . GLU A 1 207 ? 5.905 -31.788 -19.745 1.00 43.78 207 GLU A N 1
ATOM 1609 C CA . GLU A 1 207 ? 7.331 -32.164 -19.749 1.00 43.78 207 GLU A CA 1
ATOM 1610 C C . GLU A 1 207 ? 7.757 -32.714 -21.125 1.00 43.78 207 GLU A C 1
ATOM 1612 O O . GLU A 1 207 ? 7.375 -33.814 -21.518 1.00 43.78 207 GLU A O 1
ATOM 1617 N N . GLY A 1 208 ? 8.546 -31.931 -21.870 1.00 51.66 208 GLY A N 1
ATOM 1618 C CA . GLY A 1 208 ? 9.144 -32.333 -23.150 1.00 51.66 208 GLY A CA 1
ATOM 1619 C C . GLY A 1 208 ? 8.640 -31.605 -24.403 1.00 51.66 208 GLY A C 1
ATOM 1620 O O . GLY A 1 208 ? 9.237 -31.787 -25.462 1.00 51.66 208 GLY A O 1
ATOM 1621 N N . SER A 1 209 ? 7.615 -30.750 -24.313 1.00 53.53 209 SER A N 1
ATOM 1622 C CA . SER A 1 209 ? 7.179 -29.902 -25.434 1.00 53.53 209 SER A CA 1
ATOM 1623 C C . SER A 1 209 ? 6.934 -28.468 -24.974 1.00 53.53 209 SER A C 1
ATOM 1625 O O . SER A 1 209 ? 6.000 -28.206 -24.219 1.00 53.53 209 SER A O 1
ATOM 1627 N N . SER A 1 210 ? 7.746 -27.525 -25.451 1.00 56.44 210 SER A N 1
ATOM 1628 C CA . SER A 1 210 ? 7.450 -26.099 -25.319 1.00 56.44 210 SER A CA 1
ATOM 1629 C C . SER A 1 210 ? 6.198 -25.772 -26.140 1.00 56.44 210 SER A C 1
ATOM 1631 O O . SER A 1 210 ? 6.256 -25.781 -27.367 1.00 56.44 210 SER A O 1
ATOM 1633 N N . GLY A 1 211 ? 5.076 -25.473 -25.480 1.00 58.50 211 GLY A N 1
ATOM 1634 C CA . GLY A 1 211 ? 3.848 -24.986 -26.125 1.00 58.50 211 GLY A CA 1
ATOM 1635 C C . GLY A 1 211 ? 3.984 -23.576 -26.712 1.00 58.50 211 GLY A C 1
ATOM 1636 O O . GLY A 1 211 ? 3.116 -23.128 -27.455 1.00 58.50 211 GLY A O 1
ATOM 1637 N N . LEU A 1 212 ? 5.091 -22.889 -26.405 1.00 66.25 212 LEU A N 1
ATOM 1638 C CA . LEU A 1 212 ? 5.466 -21.607 -26.990 1.00 66.25 212 LEU A CA 1
ATOM 1639 C C . LEU A 1 212 ? 6.130 -21.841 -28.348 1.00 66.25 212 LEU A C 1
ATOM 1641 O O . LEU A 1 212 ? 7.318 -22.157 -28.433 1.00 66.25 212 LEU A O 1
ATOM 1645 N N . ASP A 1 213 ? 5.349 -21.698 -29.411 1.00 70.94 213 ASP A N 1
ATOM 1646 C CA . ASP A 1 213 ? 5.875 -21.605 -30.767 1.00 70.94 213 ASP A CA 1
ATOM 1647 C C . ASP A 1 213 ? 6.548 -20.242 -31.008 1.00 70.94 213 ASP A C 1
ATOM 1649 O O . ASP A 1 213 ? 6.395 -19.296 -30.233 1.00 70.94 213 ASP A O 1
ATOM 1653 N N . MET A 1 214 ? 7.300 -20.121 -32.107 1.00 66.75 214 MET A N 1
ATOM 1654 C CA . MET A 1 214 ? 7.995 -18.875 -32.470 1.00 66.75 214 MET A CA 1
ATOM 1655 C C . MET A 1 214 ? 7.041 -17.669 -32.541 1.00 66.75 214 MET A C 1
ATOM 1657 O O . MET A 1 214 ? 7.419 -16.551 -32.211 1.00 66.75 214 MET A O 1
ATOM 1661 N N . PHE A 1 215 ? 5.782 -17.913 -32.910 1.00 74.00 215 PHE A N 1
ATOM 1662 C CA . PHE A 1 215 ? 4.728 -16.905 -32.947 1.00 74.00 215 PHE A CA 1
ATOM 1663 C C . PHE A 1 215 ? 4.318 -16.425 -31.546 1.00 74.00 215 PHE A C 1
ATOM 1665 O O . PHE A 1 215 ? 4.104 -15.233 -31.339 1.00 74.00 215 PHE A O 1
ATOM 1672 N N . SER A 1 216 ? 4.242 -17.325 -30.565 1.00 77.81 216 SER A N 1
ATOM 1673 C CA . SER A 1 216 ? 4.005 -16.987 -29.157 1.00 77.81 216 SER A CA 1
ATOM 1674 C C . SER A 1 216 ? 5.162 -16.193 -28.554 1.00 77.81 216 SER A C 1
ATOM 1676 O O . SER A 1 216 ? 4.931 -15.266 -27.780 1.00 77.81 216 SER A O 1
ATOM 1678 N N . LEU A 1 217 ? 6.401 -16.481 -28.954 1.00 80.44 217 LEU A N 1
ATOM 1679 C CA . LEU A 1 217 ? 7.563 -15.689 -28.536 1.00 80.44 217 LEU A CA 1
ATOM 1680 C C . LEU A 1 217 ? 7.471 -14.248 -29.040 1.00 80.44 217 LEU A C 1
ATOM 1682 O O . LEU A 1 217 ? 7.512 -13.313 -28.242 1.00 80.44 217 LEU A O 1
ATOM 1686 N N . GLU A 1 218 ? 7.216 -14.082 -30.336 1.00 84.38 218 GLU A N 1
ATOM 1687 C CA . GLU A 1 218 ? 7.058 -12.765 -30.955 1.00 84.38 218 GLU A CA 1
ATOM 1688 C C . GLU A 1 218 ? 5.880 -11.985 -30.334 1.00 84.38 218 GLU A C 1
ATOM 1690 O O . GLU A 1 218 ? 5.969 -10.782 -30.075 1.00 84.38 218 GLU A O 1
ATOM 1695 N N . MET A 1 219 ? 4.757 -12.656 -30.042 1.00 86.25 219 MET A N 1
ATOM 1696 C CA . MET A 1 219 ? 3.623 -12.030 -29.351 1.00 86.25 219 MET A CA 1
ATOM 1697 C C . MET A 1 219 ? 4.016 -11.531 -27.957 1.00 86.25 219 MET A C 1
ATOM 1699 O O . MET A 1 219 ? 3.694 -10.390 -27.610 1.00 86.25 219 MET A O 1
ATOM 1703 N N . PHE A 1 220 ? 4.712 -12.358 -27.174 1.00 85.12 220 PHE A N 1
ATOM 1704 C CA . PHE A 1 220 ? 5.188 -11.995 -25.841 1.00 85.12 220 PHE A CA 1
ATOM 1705 C C . PHE A 1 220 ? 6.124 -10.783 -25.887 1.00 85.12 220 PHE A C 1
ATOM 1707 O O . PHE A 1 220 ? 5.889 -9.805 -25.173 1.00 85.12 220 PHE A O 1
ATOM 1714 N N . GLU A 1 221 ? 7.128 -10.814 -26.761 1.00 87.94 221 GLU A N 1
ATOM 1715 C CA . GLU A 1 221 ? 8.101 -9.734 -26.954 1.00 87.94 221 GLU A CA 1
ATOM 1716 C C . GLU A 1 221 ? 7.410 -8.415 -27.311 1.00 87.94 221 GLU A C 1
ATOM 1718 O O . GLU A 1 221 ? 7.646 -7.386 -26.675 1.00 87.94 221 GLU A O 1
ATOM 1723 N N . ASN A 1 222 ? 6.475 -8.451 -28.262 1.00 89.38 222 ASN A N 1
ATOM 1724 C CA . ASN A 1 222 ? 5.728 -7.276 -28.705 1.00 89.38 222 ASN A CA 1
ATOM 1725 C C . ASN A 1 222 ? 4.854 -6.673 -27.597 1.00 89.38 222 ASN A C 1
ATOM 1727 O O . ASN A 1 222 ? 4.741 -5.447 -27.474 1.00 89.38 222 ASN A O 1
ATOM 1731 N N . ILE A 1 223 ? 4.218 -7.517 -26.782 1.00 86.44 223 ILE A N 1
ATOM 1732 C CA . ILE A 1 223 ? 3.406 -7.058 -25.652 1.00 86.44 223 ILE A CA 1
ATOM 1733 C C . ILE A 1 223 ? 4.304 -6.436 -24.582 1.00 86.44 223 ILE A C 1
ATOM 1735 O O . ILE A 1 223 ? 4.033 -5.314 -24.142 1.00 86.44 223 ILE A O 1
ATOM 1739 N N . ALA A 1 224 ? 5.380 -7.130 -24.204 1.00 87.12 224 ALA A N 1
ATOM 1740 C CA . ALA A 1 224 ? 6.347 -6.653 -23.223 1.00 87.12 224 ALA A CA 1
ATOM 1741 C C . ALA A 1 224 ? 6.953 -5.310 -23.651 1.00 87.12 224 ALA A C 1
ATOM 1743 O O . ALA A 1 224 ? 6.972 -4.362 -22.863 1.00 87.12 224 ALA A O 1
ATOM 1744 N N . TYR A 1 225 ? 7.323 -5.188 -24.928 1.00 90.88 225 TYR A N 1
ATOM 1745 C CA . TYR A 1 225 ? 7.846 -3.960 -25.512 1.00 90.88 225 TYR A CA 1
ATOM 1746 C C . TYR A 1 225 ? 6.860 -2.795 -25.379 1.00 90.88 225 TYR A C 1
ATOM 1748 O O . TYR A 1 225 ? 7.234 -1.710 -24.936 1.00 90.88 225 TYR A O 1
ATOM 1756 N N . ILE A 1 226 ? 5.582 -2.990 -25.726 1.00 89.31 226 ILE A N 1
ATOM 1757 C CA . ILE A 1 226 ? 4.586 -1.909 -25.636 1.00 89.31 226 ILE A CA 1
ATOM 1758 C C . ILE A 1 226 ? 4.370 -1.483 -24.190 1.00 89.31 226 ILE A C 1
ATOM 1760 O O . ILE A 1 226 ? 4.238 -0.285 -23.930 1.00 89.31 226 ILE A O 1
ATOM 1764 N N . MET A 1 227 ? 4.341 -2.431 -23.253 1.00 84.06 227 MET A N 1
ATOM 1765 C CA . MET A 1 227 ? 4.222 -2.117 -21.831 1.00 84.06 227 MET A CA 1
ATOM 1766 C C . MET A 1 227 ? 5.431 -1.318 -21.340 1.00 84.06 227 MET A C 1
ATOM 1768 O O . MET A 1 227 ? 5.248 -0.272 -20.715 1.00 84.06 227 MET A O 1
ATOM 1772 N N . ALA A 1 228 ? 6.645 -1.742 -21.695 1.00 87.56 228 ALA A N 1
ATOM 1773 C CA . ALA A 1 228 ? 7.878 -1.050 -21.341 1.00 87.56 228 ALA A CA 1
ATOM 1774 C C . ALA A 1 228 ? 7.934 0.359 -21.951 1.00 87.56 228 ALA A C 1
ATOM 1776 O O . ALA A 1 228 ? 8.097 1.341 -21.225 1.00 87.56 228 ALA A O 1
ATOM 1777 N N . LYS A 1 229 ? 7.700 0.489 -23.263 1.00 89.31 229 LYS A N 1
ATOM 1778 C CA . LYS A 1 229 ? 7.690 1.779 -23.970 1.00 89.31 229 LYS A CA 1
ATOM 1779 C C . LYS A 1 229 ? 6.608 2.717 -23.446 1.00 89.31 229 LYS A C 1
ATOM 1781 O O . LYS A 1 229 ? 6.780 3.933 -23.462 1.00 89.31 229 LYS A O 1
ATOM 1786 N N . HIS A 1 230 ? 5.481 2.178 -22.986 1.00 83.62 230 HIS A N 1
ATOM 1787 C CA . HIS A 1 230 ? 4.430 2.979 -22.371 1.00 83.62 230 HIS A CA 1
ATOM 1788 C C . HIS A 1 230 ? 4.808 3.465 -20.964 1.00 83.62 230 HIS A C 1
ATOM 1790 O O . HIS A 1 230 ? 4.493 4.609 -20.616 1.00 83.62 230 HIS A O 1
ATOM 1796 N N . ALA A 1 231 ? 5.467 2.611 -20.177 1.00 81.88 231 ALA A N 1
ATOM 1797 C CA . ALA A 1 231 ? 5.905 2.912 -18.818 1.00 81.88 231 ALA A CA 1
ATOM 1798 C C . ALA A 1 231 ? 7.039 3.946 -18.797 1.00 81.88 231 ALA A C 1
ATOM 1800 O O . ALA A 1 231 ? 6.948 4.926 -18.055 1.00 81.88 231 ALA A O 1
ATOM 1801 N N . ASP A 1 232 ? 8.045 3.780 -19.659 1.00 86.00 232 ASP A N 1
ATOM 1802 C CA . ASP A 1 232 ? 9.173 4.702 -19.785 1.00 86.00 232 ASP A CA 1
ATOM 1803 C C . ASP A 1 232 ? 9.500 5.016 -21.258 1.00 86.00 232 ASP A C 1
ATOM 1805 O O . ASP A 1 232 ? 10.418 4.446 -21.853 1.00 86.00 232 ASP A O 1
ATOM 1809 N N . PRO A 1 233 ? 8.758 5.954 -21.879 1.00 85.50 233 PRO A N 1
ATOM 1810 C CA . PRO A 1 233 ? 8.968 6.311 -23.278 1.00 85.50 233 PRO A CA 1
ATOM 1811 C C . PRO A 1 233 ? 10.350 6.896 -23.580 1.00 85.50 233 PRO A C 1
ATOM 1813 O O . PRO A 1 233 ? 10.732 6.919 -24.751 1.00 85.50 233 PRO A O 1
ATOM 1816 N N . ALA A 1 234 ? 11.036 7.426 -22.560 1.00 87.19 234 ALA A N 1
ATOM 1817 C CA . ALA A 1 234 ? 12.321 8.099 -22.700 1.00 87.19 234 ALA A CA 1
ATOM 1818 C C . ALA A 1 234 ? 13.492 7.113 -22.617 1.00 87.19 234 ALA A C 1
ATOM 1820 O O . ALA A 1 234 ? 14.453 7.275 -23.364 1.00 87.19 234 ALA A O 1
ATOM 1821 N N . ALA A 1 235 ? 13.408 6.104 -21.743 1.00 88.12 235 ALA A N 1
ATOM 1822 C CA . ALA A 1 235 ? 14.452 5.089 -21.612 1.00 88.12 235 ALA A CA 1
ATOM 1823 C C . ALA A 1 235 ? 14.336 3.956 -22.643 1.00 88.12 235 ALA A C 1
ATOM 1825 O O . ALA A 1 235 ? 15.345 3.357 -23.004 1.00 88.12 235 ALA A O 1
ATOM 1826 N N . VAL A 1 236 ? 13.126 3.643 -23.119 1.00 91.00 236 VAL A N 1
ATOM 1827 C CA . VAL A 1 236 ? 12.900 2.516 -24.036 1.00 91.00 236 VAL A CA 1
ATOM 1828 C C . VAL A 1 236 ? 13.031 2.961 -25.500 1.00 91.00 236 VAL A C 1
ATOM 1830 O O . VAL A 1 236 ? 12.343 3.909 -25.890 1.00 91.00 236 VAL A O 1
ATOM 1833 N N . PRO A 1 237 ? 13.839 2.285 -26.341 1.00 92.06 237 PRO A N 1
ATOM 1834 C CA . PRO A 1 237 ? 13.960 2.581 -27.773 1.00 92.06 237 PRO A CA 1
ATOM 1835 C C . PRO A 1 237 ? 12.643 2.496 -28.568 1.00 92.06 237 PRO A C 1
ATOM 1837 O O . PRO A 1 237 ? 11.639 1.923 -28.133 1.00 92.06 237 PRO A O 1
ATOM 1840 N N . ASP A 1 238 ? 12.615 3.090 -29.763 1.00 90.31 238 ASP A N 1
ATOM 1841 C CA . ASP A 1 238 ? 11.419 3.107 -30.625 1.00 90.31 238 ASP A CA 1
ATOM 1842 C C . ASP A 1 238 ? 11.200 1.792 -31.402 1.00 90.31 238 ASP A C 1
ATOM 1844 O O . ASP A 1 238 ? 10.085 1.525 -31.873 1.00 90.31 238 ASP A O 1
ATOM 1848 N N . SER A 1 239 ? 12.224 0.941 -31.477 1.00 91.12 239 SER A N 1
ATOM 1849 C CA . SER A 1 239 ? 12.185 -0.393 -32.081 1.00 91.12 239 SER A CA 1
ATOM 1850 C C . SER A 1 239 ? 12.155 -1.484 -30.991 1.00 91.12 239 SER A C 1
ATOM 1852 O O . SER A 1 239 ? 12.847 -1.348 -29.978 1.00 91.12 239 SER A O 1
ATOM 1854 N N . PRO A 1 240 ? 11.329 -2.542 -31.153 1.00 90.12 240 PRO A N 1
ATOM 1855 C CA . PRO A 1 240 ? 11.387 -3.727 -30.298 1.00 90.12 240 PRO A CA 1
ATOM 1856 C C . PRO A 1 240 ? 12.758 -4.404 -30.300 1.00 90.12 240 PRO A C 1
ATOM 1858 O O . PRO A 1 240 ? 13.220 -4.808 -29.241 1.00 90.12 240 PRO A O 1
ATOM 1861 N N . GLU A 1 241 ? 13.416 -4.473 -31.455 1.00 91.19 241 GLU A N 1
ATOM 1862 C CA . GLU A 1 241 ? 14.735 -5.082 -31.634 1.00 91.19 241 GLU A CA 1
ATOM 1863 C C . GLU A 1 241 ? 15.800 -4.352 -30.804 1.00 91.19 241 GLU A C 1
ATOM 1865 O O . GLU A 1 241 ? 16.442 -4.967 -29.956 1.00 91.19 241 GLU A O 1
ATOM 1870 N N . ASP A 1 242 ? 15.886 -3.023 -30.937 1.00 91.94 242 ASP A N 1
ATOM 1871 C CA . ASP A 1 242 ? 16.822 -2.193 -30.160 1.00 91.94 242 ASP A CA 1
ATOM 1872 C C . ASP A 1 242 ? 16.582 -2.308 -28.644 1.00 91.94 242 ASP A C 1
ATOM 1874 O O . ASP A 1 242 ? 17.496 -2.172 -27.828 1.00 91.94 242 ASP A O 1
ATOM 1878 N N . TRP A 1 243 ? 15.324 -2.512 -28.242 1.00 92.94 243 TRP A N 1
ATOM 1879 C CA . TRP A 1 243 ? 14.977 -2.710 -26.841 1.00 92.94 243 TRP A CA 1
ATOM 1880 C C . TRP A 1 243 ? 15.382 -4.100 -26.343 1.00 92.94 243 TRP A C 1
ATOM 1882 O O . TRP A 1 243 ? 15.939 -4.208 -25.250 1.00 92.94 243 TRP A O 1
ATOM 1892 N N . LEU A 1 244 ? 15.141 -5.149 -27.129 1.00 89.38 244 LEU A N 1
ATOM 1893 C CA . LEU A 1 244 ? 15.524 -6.519 -26.784 1.00 89.38 244 LEU A CA 1
ATOM 1894 C C . LEU A 1 244 ? 17.049 -6.680 -26.693 1.00 89.38 244 LEU A C 1
ATOM 1896 O O . LEU A 1 244 ? 17.524 -7.331 -25.763 1.00 89.38 244 LEU A O 1
ATOM 1900 N N . ASP A 1 245 ? 17.804 -5.999 -27.557 1.00 90.38 245 ASP A N 1
ATOM 1901 C CA . ASP A 1 245 ? 19.275 -5.980 -27.542 1.00 90.38 245 ASP A CA 1
ATOM 1902 C C . ASP A 1 245 ? 19.868 -5.386 -26.251 1.00 90.38 245 ASP A C 1
ATOM 1904 O O . ASP A 1 245 ? 21.033 -5.623 -25.926 1.00 90.38 245 ASP A O 1
ATOM 1908 N N . SER A 1 246 ? 19.079 -4.626 -25.480 1.00 88.62 246 SER A N 1
ATOM 1909 C CA . SER A 1 246 ? 19.524 -4.070 -24.196 1.00 88.62 246 SER A CA 1
ATOM 1910 C C . SER A 1 246 ? 19.585 -5.101 -23.058 1.00 88.62 246 SER A C 1
ATOM 1912 O O . SER A 1 246 ? 20.173 -4.821 -22.008 1.00 88.62 246 SER A O 1
ATOM 1914 N N . PHE A 1 247 ? 18.997 -6.289 -23.241 1.00 86.81 247 PHE A N 1
ATOM 1915 C CA . PHE A 1 247 ? 18.956 -7.341 -22.230 1.00 86.81 247 PHE A CA 1
ATOM 1916 C C . PHE A 1 247 ? 19.995 -8.437 -22.491 1.00 86.81 247 PHE A C 1
ATOM 1918 O O . PHE A 1 247 ? 20.230 -8.860 -23.619 1.00 86.81 247 PHE A O 1
ATOM 1925 N N . ASN A 1 248 ? 20.565 -8.979 -21.412 1.00 85.62 248 ASN A N 1
ATOM 1926 C CA . ASN A 1 248 ? 21.276 -10.259 -21.468 1.00 85.62 248 ASN A CA 1
ATOM 1927 C C . ASN A 1 248 ? 20.277 -11.414 -21.642 1.00 85.62 248 ASN A C 1
ATOM 1929 O O . ASN A 1 248 ? 19.108 -11.270 -21.299 1.00 85.62 248 ASN A O 1
ATOM 1933 N N . THR A 1 249 ? 20.732 -12.585 -22.096 1.00 80.69 249 THR A N 1
ATOM 1934 C CA . THR A 1 249 ? 19.876 -13.775 -22.246 1.00 80.69 249 THR A CA 1
ATOM 1935 C C . THR A 1 249 ? 19.119 -14.105 -20.954 1.00 80.69 249 THR A C 1
ATOM 1937 O O . THR A 1 249 ? 19.726 -14.269 -19.895 1.00 80.69 249 THR A O 1
ATOM 1940 N N . PHE A 1 250 ? 17.796 -14.252 -21.049 1.00 79.25 250 PHE A N 1
ATOM 1941 C CA . PHE A 1 250 ? 16.924 -14.611 -19.931 1.00 79.25 250 PHE A CA 1
ATOM 1942 C C . PHE A 1 250 ? 15.910 -15.687 -20.332 1.00 79.25 250 PHE A C 1
ATOM 1944 O O . PHE A 1 250 ? 15.621 -15.893 -21.510 1.00 79.25 250 PHE A O 1
ATOM 1951 N N . SER A 1 251 ? 15.359 -16.387 -19.336 1.00 78.69 251 SER A N 1
ATOM 1952 C CA . SER A 1 251 ? 14.309 -17.379 -19.570 1.00 78.69 251 SER A CA 1
ATOM 1953 C C . SER A 1 251 ? 12.942 -16.707 -19.622 1.00 78.69 251 SER A C 1
ATOM 1955 O O . SER A 1 251 ? 12.423 -16.236 -18.608 1.00 78.69 251 SER A O 1
ATOM 1957 N N . ILE A 1 252 ? 12.320 -16.723 -20.797 1.00 73.50 252 ILE A N 1
ATOM 1958 C CA . ILE A 1 252 ? 10.945 -16.248 -21.007 1.00 73.50 252 ILE A CA 1
ATOM 1959 C C . ILE A 1 252 ? 9.940 -16.915 -20.058 1.00 73.50 252 ILE A C 1
ATOM 1961 O O . ILE A 1 252 ? 8.992 -16.271 -19.623 1.00 73.50 252 ILE A O 1
ATOM 1965 N N . TYR A 1 253 ? 10.170 -18.174 -19.668 1.00 74.00 253 TYR A N 1
ATOM 1966 C CA . TYR A 1 253 ? 9.273 -18.937 -18.796 1.00 74.00 253 TYR A CA 1
ATOM 1967 C C . TYR A 1 253 ? 9.222 -18.381 -17.371 1.00 74.00 253 TYR A C 1
ATOM 1969 O O . TYR A 1 253 ? 8.272 -18.649 -16.643 1.00 74.00 253 TYR A O 1
ATOM 1977 N N . GLN A 1 254 ? 10.222 -17.593 -16.971 1.00 73.38 254 GLN A N 1
ATOM 1978 C CA . GLN A 1 254 ? 10.229 -16.908 -15.679 1.00 73.38 254 GLN A CA 1
ATOM 1979 C C . GLN A 1 254 ? 9.435 -15.597 -15.718 1.00 73.38 254 GLN A C 1
ATOM 1981 O O . GLN A 1 254 ? 8.871 -15.188 -14.705 1.00 73.38 254 GLN A O 1
ATOM 1986 N N . VAL A 1 255 ? 9.387 -14.943 -16.882 1.00 76.12 255 VAL A N 1
ATOM 1987 C CA . VAL A 1 255 ? 8.832 -13.590 -17.044 1.00 76.12 255 VAL A CA 1
ATOM 1988 C C . VAL A 1 255 ? 7.387 -13.627 -17.539 1.00 76.12 255 VAL A C 1
ATOM 1990 O O . VAL A 1 255 ? 6.544 -12.867 -17.068 1.00 76.12 255 VAL A O 1
ATOM 1993 N N . LEU A 1 256 ? 7.079 -14.536 -18.463 1.00 74.75 256 LEU A N 1
ATOM 1994 C CA . LEU A 1 256 ? 5.775 -14.649 -19.110 1.00 74.75 256 LEU A CA 1
ATOM 1995 C C . LEU A 1 256 ? 4.611 -14.843 -18.117 1.00 74.75 256 LEU A C 1
ATOM 1997 O O . LEU A 1 256 ? 3.623 -14.120 -18.262 1.00 74.75 256 LEU A O 1
ATOM 2001 N N . PRO A 1 257 ? 4.705 -15.697 -17.073 1.00 74.88 257 PRO A N 1
ATOM 2002 C CA . PRO A 1 257 ? 3.634 -15.816 -16.081 1.00 74.88 257 PRO A CA 1
ATOM 2003 C C . PRO A 1 257 ? 3.349 -14.502 -15.342 1.00 74.88 257 PRO A C 1
ATOM 2005 O O . PRO A 1 257 ? 2.191 -14.133 -15.168 1.00 74.88 257 PRO A O 1
ATOM 2008 N N . GLN A 1 258 ? 4.397 -13.758 -14.972 1.00 75.31 258 GLN A N 1
ATOM 2009 C CA . GLN A 1 258 ? 4.263 -12.473 -14.273 1.00 75.31 258 GLN A CA 1
ATOM 2010 C C . GLN A 1 258 ? 3.617 -11.413 -15.171 1.00 75.31 258 GLN A C 1
ATOM 2012 O O . GLN A 1 258 ? 2.827 -10.593 -14.710 1.00 75.31 258 GLN A O 1
ATOM 2017 N N . LEU A 1 259 ? 3.932 -11.436 -16.469 1.00 74.06 259 LEU A N 1
ATOM 2018 C CA . LEU A 1 259 ? 3.356 -10.511 -17.441 1.00 74.06 259 LEU A CA 1
ATOM 2019 C C . LEU A 1 259 ? 1.864 -10.797 -17.681 1.00 74.06 259 LEU A C 1
ATOM 2021 O O . LEU A 1 259 ? 1.067 -9.858 -17.745 1.00 74.06 259 LEU A O 1
ATOM 2025 N N . ILE A 1 260 ? 1.481 -12.077 -17.762 1.00 73.25 260 ILE A N 1
ATOM 2026 C CA . ILE A 1 260 ? 0.075 -12.502 -17.858 1.00 73.25 260 ILE A CA 1
ATOM 2027 C C . ILE A 1 260 ? -0.694 -12.080 -16.601 1.00 73.25 260 ILE A C 1
ATOM 2029 O O . ILE A 1 260 ? -1.769 -11.493 -16.718 1.00 73.25 260 ILE A O 1
ATOM 2033 N N . GLU A 1 261 ? -0.134 -12.305 -15.410 1.00 73.50 261 GLU A N 1
ATOM 2034 C CA . GLU A 1 261 ? -0.740 -11.896 -14.137 1.00 73.50 261 GLU A CA 1
ATOM 2035 C C . GLU A 1 261 ? -0.933 -10.373 -14.059 1.00 73.50 261 GLU A C 1
ATOM 2037 O O . GLU A 1 261 ? -2.043 -9.894 -13.807 1.00 73.50 261 GLU A O 1
ATOM 2042 N N . LEU A 1 262 ? 0.119 -9.600 -14.354 1.00 70.62 262 LEU A N 1
ATOM 2043 C CA . LEU A 1 262 ? 0.080 -8.135 -14.362 1.00 70.62 262 LEU A CA 1
ATOM 2044 C C . LEU A 1 262 ? -0.985 -7.599 -15.325 1.00 70.62 262 LEU A C 1
ATOM 2046 O O . LEU A 1 262 ? -1.658 -6.604 -15.045 1.00 70.62 262 LEU A O 1
ATOM 2050 N N . TRP A 1 263 ? -1.154 -8.250 -16.474 1.00 67.06 263 TRP A N 1
ATOM 2051 C CA . TRP A 1 263 ? -2.210 -7.887 -17.403 1.00 67.06 263 TRP A CA 1
ATOM 2052 C C . TRP A 1 263 ? -3.596 -8.303 -16.919 1.00 67.06 263 TRP A C 1
ATOM 2054 O O . TRP A 1 263 ? -4.527 -7.508 -17.040 1.00 67.06 263 TRP A O 1
ATOM 2064 N N . GLY A 1 264 ? -3.735 -9.492 -16.332 1.00 64.44 264 GLY A N 1
ATOM 2065 C CA . GLY A 1 264 ? -4.978 -9.942 -15.711 1.00 64.44 264 GLY A CA 1
ATOM 2066 C C . GLY A 1 264 ? -5.519 -8.899 -14.732 1.00 64.44 264 GLY A C 1
ATOM 2067 O O . GLY A 1 264 ? -6.699 -8.559 -14.790 1.00 64.44 264 GLY A O 1
ATOM 2068 N N . LEU A 1 265 ? -4.638 -8.286 -13.935 1.00 63.25 265 LEU A N 1
ATOM 2069 C CA . LEU A 1 265 ? -4.982 -7.172 -13.044 1.00 63.25 265 LEU A CA 1
ATOM 2070 C C . LEU A 1 265 ? -5.487 -5.921 -13.792 1.00 63.25 265 LEU A C 1
ATOM 2072 O O . LEU A 1 265 ? -6.415 -5.271 -13.327 1.00 63.25 265 LEU A O 1
ATOM 2076 N N . ASN A 1 266 ? -4.940 -5.596 -14.969 1.00 60.75 266 ASN A N 1
ATOM 2077 C CA . ASN A 1 266 ? -5.392 -4.459 -15.788 1.00 60.75 266 ASN A CA 1
ATOM 2078 C C . ASN A 1 266 ? -6.746 -4.688 -16.488 1.00 60.75 266 ASN A C 1
ATOM 2080 O O . ASN A 1 266 ? -7.362 -3.725 -16.952 1.00 60.75 266 ASN A O 1
ATOM 2084 N N . VAL A 1 267 ? -7.190 -5.942 -16.624 1.00 61.31 267 VAL A N 1
ATOM 2085 C CA . VAL A 1 267 ? -8.448 -6.310 -17.304 1.00 61.31 267 VAL A CA 1
ATOM 2086 C C . VAL A 1 267 ? -9.585 -6.575 -16.317 1.00 61.31 267 VAL A C 1
ATOM 2088 O O . VAL A 1 267 ? -10.752 -6.604 -16.719 1.00 61.31 267 VAL A O 1
ATOM 2091 N N . GLN A 1 268 ? -9.284 -6.710 -15.024 1.00 59.31 268 GLN A N 1
ATOM 2092 C CA . GLN A 1 268 ? -10.307 -6.826 -13.992 1.00 59.31 268 GLN A CA 1
ATOM 2093 C C . GLN A 1 268 ? -11.229 -5.601 -14.004 1.00 59.31 268 GLN A C 1
ATOM 2095 O O . GLN A 1 268 ? -10.810 -4.446 -13.941 1.00 59.31 268 GLN A O 1
ATOM 2100 N N . THR A 1 269 ? -12.532 -5.855 -14.112 1.00 54.28 269 THR A N 1
ATOM 2101 C CA . THR A 1 269 ? -13.539 -4.811 -13.952 1.00 54.28 269 THR A CA 1
ATOM 2102 C C . THR A 1 269 ? -13.711 -4.490 -12.471 1.00 54.28 269 THR A C 1
ATOM 2104 O O . THR A 1 269 ? -14.385 -5.234 -11.762 1.00 54.28 269 THR A O 1
ATOM 2107 N N . ASP A 1 270 ? -13.192 -3.341 -12.038 1.00 52.22 270 ASP A N 1
ATOM 2108 C CA . ASP A 1 270 ? -13.382 -2.808 -10.674 1.00 52.22 270 ASP A CA 1
ATOM 2109 C C . ASP A 1 270 ? -14.845 -2.437 -10.357 1.00 52.22 270 ASP A C 1
ATOM 2111 O O . ASP A 1 270 ? -15.220 -2.197 -9.209 1.00 52.22 270 ASP A O 1
ATOM 2115 N N . VAL A 1 271 ? -15.702 -2.358 -11.379 1.00 46.38 271 VAL A N 1
ATOM 2116 C CA . VAL A 1 271 ? -17.115 -2.007 -11.227 1.00 46.38 271 VAL A CA 1
ATOM 2117 C C . VAL A 1 271 ? -17.948 -3.281 -11.175 1.00 46.38 271 VAL A C 1
ATOM 2119 O O . VAL A 1 271 ? -18.141 -3.945 -12.195 1.00 46.38 271 VAL A O 1
ATOM 2122 N N . GLN A 1 272 ? -18.525 -3.589 -10.009 1.00 45.22 272 GLN A N 1
ATOM 2123 C CA . GLN A 1 272 ? -19.569 -4.607 -9.940 1.00 45.22 272 GLN A CA 1
ATOM 2124 C C . GLN A 1 272 ? -20.732 -4.222 -10.863 1.00 45.22 272 GLN A C 1
ATOM 2126 O O . GLN A 1 272 ? -21.277 -3.117 -10.801 1.00 45.22 272 GLN A O 1
ATOM 2131 N N . SER A 1 273 ? -21.112 -5.150 -11.741 1.00 42.91 273 SER A N 1
ATOM 2132 C CA . SER A 1 273 ? -22.235 -4.990 -12.662 1.00 42.91 273 SER A CA 1
ATOM 2133 C C . SER A 1 273 ? -23.484 -4.496 -11.923 1.00 42.91 273 SER A C 1
ATOM 2135 O O . SER A 1 273 ? -23.994 -5.164 -11.020 1.00 42.91 273 SER A O 1
ATOM 2137 N N . LYS A 1 274 ? -24.044 -3.358 -12.365 1.00 48.56 274 LYS A N 1
ATOM 2138 C CA . LYS A 1 274 ? -25.306 -2.792 -11.843 1.00 48.56 274 LYS A CA 1
ATOM 2139 C C . LYS A 1 274 ? -26.490 -3.774 -11.893 1.00 48.56 274 LYS A C 1
ATOM 2141 O O . LYS A 1 274 ? -27.501 -3.527 -11.239 1.00 48.56 274 LYS A O 1
ATOM 2146 N N . LYS A 1 275 ? -26.375 -4.901 -12.612 1.00 46.75 275 LYS A N 1
ATOM 2147 C CA . LYS A 1 275 ? -27.379 -5.978 -12.605 1.00 46.75 275 LYS A CA 1
ATOM 2148 C C . LYS A 1 275 ? -27.546 -6.646 -11.233 1.00 46.75 275 LYS A C 1
ATOM 2150 O O . LYS A 1 275 ? -28.642 -7.118 -10.951 1.00 46.75 275 LYS A O 1
ATOM 2155 N N . ASN A 1 276 ? -26.528 -6.637 -10.367 1.00 41.34 276 ASN A N 1
ATOM 2156 C CA . ASN A 1 276 ? -26.647 -7.200 -9.015 1.00 41.34 276 ASN A CA 1
ATOM 2157 C C . ASN A 1 276 ? -27.233 -6.208 -7.996 1.00 41.34 276 ASN A C 1
ATOM 2159 O O . ASN A 1 276 ? -27.833 -6.636 -7.015 1.00 41.34 276 ASN A O 1
ATOM 2163 N N . PHE A 1 277 ? -27.153 -4.897 -8.255 1.00 35.41 277 PHE A N 1
ATOM 2164 C CA . PHE A 1 277 ? -27.706 -3.872 -7.361 1.00 35.41 277 PHE A CA 1
ATOM 2165 C C . PHE A 1 277 ? -29.244 -3.876 -7.366 1.00 35.41 277 PHE A C 1
ATOM 2167 O O . PHE A 1 277 ? -29.868 -3.807 -6.313 1.00 35.41 277 PHE A O 1
ATOM 2174 N N . ALA A 1 278 ? -29.865 -4.070 -8.536 1.00 39.75 278 ALA A N 1
ATOM 2175 C CA . ALA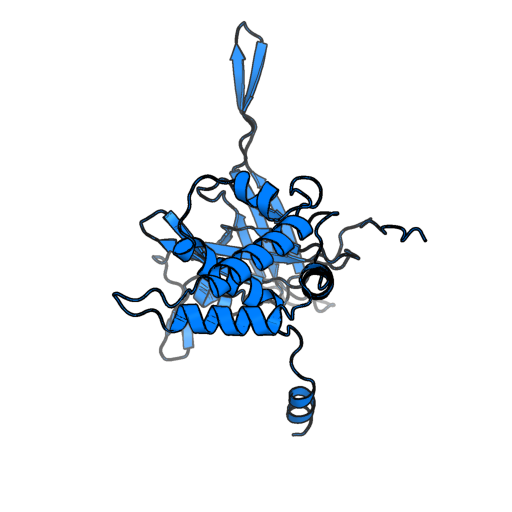 A 1 278 ? -31.325 -4.151 -8.665 1.00 39.75 278 ALA A CA 1
ATOM 2176 C C . ALA A 1 278 ? -31.935 -5.438 -8.071 1.00 39.75 278 ALA A C 1
ATOM 2178 O O . ALA A 1 278 ? -33.139 -5.497 -7.840 1.00 39.75 278 ALA A O 1
ATOM 2179 N N . ARG A 1 279 ? -31.120 -6.471 -7.815 1.00 41.72 279 ARG A N 1
ATOM 2180 C CA . ARG A 1 279 ? -31.572 -7.719 -7.177 1.00 41.72 279 ARG A CA 1
ATOM 2181 C C . ARG A 1 279 ? -31.494 -7.660 -5.643 1.00 41.72 279 ARG A C 1
ATOM 2183 O O . ARG A 1 279 ? -32.115 -8.487 -4.988 1.00 41.72 279 ARG A O 1
ATOM 2190 N N . LEU A 1 280 ? -30.764 -6.685 -5.092 1.00 41.47 280 LEU A N 1
ATOM 2191 C CA . LEU A 1 280 ? -30.591 -6.461 -3.649 1.00 41.47 280 LEU A CA 1
ATOM 2192 C C . LEU A 1 280 ? -31.486 -5.344 -3.090 1.00 41.47 280 LEU A C 1
ATOM 2194 O O . LEU A 1 280 ? -31.743 -5.331 -1.896 1.00 41.47 280 LEU A O 1
ATOM 2198 N N . THR A 1 281 ? -32.008 -4.447 -3.932 1.00 41.09 281 THR A N 1
ATOM 2199 C CA . THR A 1 281 ? -33.018 -3.441 -3.540 1.00 41.09 281 THR A CA 1
ATOM 2200 C C . THR A 1 281 ? -34.454 -3.846 -3.887 1.00 41.09 281 THR A C 1
ATOM 2202 O O . THR A 1 281 ? -35.385 -3.070 -3.6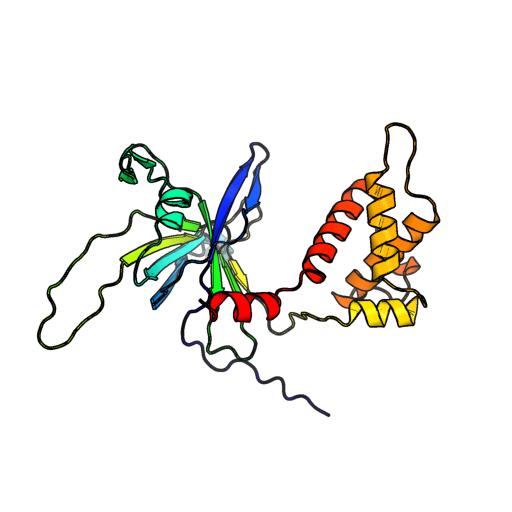89 1.00 41.09 281 THR A O 1
ATOM 2205 N N . GLY A 1 282 ? -34.636 -5.063 -4.405 1.00 44.25 282 GLY A N 1
ATOM 2206 C CA . GLY A 1 282 ? -35.926 -5.664 -4.730 1.00 44.25 282 GLY A CA 1
ATOM 2207 C C . GLY A 1 282 ? -36.212 -6.910 -3.894 1.00 44.25 282 GLY A C 1
ATOM 2208 O O . GLY A 1 282 ? -36.459 -7.968 -4.470 1.00 44.25 282 GLY A O 1
ATOM 2209 N N . LYS A 1 283 ? -36.133 -6.797 -2.566 1.00 35.84 283 LYS A N 1
ATOM 2210 C CA . LYS A 1 283 ? -36.793 -7.675 -1.592 1.00 35.84 283 LYS A CA 1
ATOM 2211 C C . LYS A 1 283 ? -37.091 -6.892 -0.324 1.00 35.84 283 LYS A C 1
ATOM 2213 O O . LYS A 1 283 ? -36.179 -6.165 0.119 1.00 35.84 283 LYS A O 1
#

Sequence (283 aa):
MSSTNKRNKVKFNICNVHYAPLSQDNDGKYTWATPVALPGAVSLSLDPQGEPESFYADGIEYYVINNNQGYDGDLEVAMIPESFRRDILMETADANSVLLENASSETGKFALLFEFDGDVRKIRHVLYNCSASRPSISAKTNEESREVQTETLTVKARPLSTGYVKAKTGDSTKASAAIPRIYRLKFHRDIYKDLAALEKSVGDNSEGSSGLDMFSLEMFENIAYIMAKHADPAAVPDSPEDWLDSFNTFSIYQVLPQLIELWGLNVQTDVQSKKNFARLTGK

Secondary structure (DSSP, 8-state):
-------------EEEEEEEEEEE-TT--EEEPPPEE---EEEEEEEEE-PPEEEEETTEEEEEE----EEEEEEEESS--HHHHHHTS-PEE-TT--EE--TTPPPPEEEEEEEETT-TT--EEEEEEEEEPPPPP------SS-PPP-EEEEEEE---TTS--EEE--TT----TTHHHHHHHHHSS-HHHHHHHHHHHHHT-BTTB----HHHHHHHHHHHHHHHHHH-TTTS-SSHHHHHTTSPP--HHHHHHHHHHHHHHHHS--S--TTTHHHHS--

Foldseek 3Di:
DDPPLPFQDDFADKDFKWKWFWDADPVQDIDTHDTDTFPAWDDWDKDWDFDWDFDDDPNDRPDTHGDGFAIKTKIKGLDGDPCCCCRFQVFDQDPVGDTHRDPPDDGTWIKIKIFTPSGPPTKIKIFGT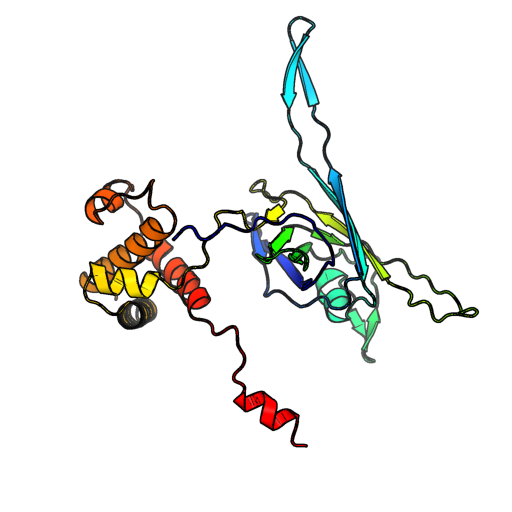KHWDDKDDDDDDDDPDDDRDIIMIIIGFGARPVRDGMDIDDSPDDPDPCLQVVLCVPPVDGLVVLLVQLVVLLVPDDPPDRSCDPSNVVSQLSSVLSVVCVVPVPPADPDSVVRVVVDDDDDPNVVSVVSSVVVVVSPDDPDDPCVVVVVVVPD